Protein AF-X6L735-F1 (afdb_monomer_lite)

Foldseek 3Di:
DQDAEEAEDAAQLCVVVVVVVVLCLQCVCVVVVNPDQNQYEYEYEEFDDAPDDPCRHHPHDHDQPPQEWEFEAAFQQQVQQAVLQSSVVSSVRGYYYYYYYNVRVVLQPDDPDPVQRQCRNVPPRDDPPHHDDLQWKKKQKQDDDPDDDDDDPVVLVVVVPDPDDDRNVVLPPRDIDTDDVVVLCVVVVPVPPPFAEEEEEEEHNVQVVVSVCSVSCSVHVCVVCCVPPRHDIYMYMYNGTQSDHRVSNVSSQVSQQPPDDRDRDPSYHYHYDYRRPDDPRPCVVVD

Sequence (287 aa):
AGLVPIVEIPYAKYLDCGADMFYESVIMNWLSNGNQPNGMLIRLQGFGTGLFGGNFHTHNSLNFPPGLDVVCYSNGSDYVRGWRYNIQQAKGGRVVMSVDCTKLLNQRHVFEDMGSRDSLLLLPHPTPSEYITLEDVILYPSKRSSHTQSVDEHFVEKVICSDVSVDNKTIVENHASYSSNADLRSYFNTSTNSKPYVCIVTYGVGVPLARQVLTLFLFIAQEVLCKKYGYENVLVIDTPCLSKIPNKLKQLFESVKNQKAGKSDPRFQIMFADMCKEMNAPLNNFA

Secondary structure (DSSP, 8-state):
-----EEEESSGGGGGGGHHHHHHHHHHHHHTTTSS---EEEEEEESS--SS-THHHH-------TTEEEE--SSHHHHHHHHHHHHHHHHTT-EEEEEEEHHHHHHTSS--STTTS-TTT-SPPPPTT----TT--EEEE-PPPS--PPPPHHHHHHHHHS-----GGGGTT-PPEE--HHHHHHHHH-TT--S-EEEEEE-TTHHHHHHHHHHHHHHHHHHHIIIII---EEEEEE--B-SS--HHHHHHHHHHHTTSTTSPPTTEEEEE---SSSS--GGGGG-

Radius of gyration: 20.43 Å; chains: 1; bounding box: 56×39×65 Å

pLDDT: mean 77.53, std 17.5, range [40.97, 98.31]

Structure (mmCIF, N/CA/C/O backbone):
data_AF-X6L735-F1
#
_entry.id   AF-X6L735-F1
#
loop_
_atom_site.group_PDB
_atom_site.id
_atom_site.type_symbol
_atom_site.label_atom_id
_atom_site.label_alt_id
_atom_site.label_comp_id
_atom_site.label_asym_id
_atom_site.label_entity_id
_atom_site.label_seq_id
_atom_site.pdbx_PDB_ins_code
_atom_site.Cartn_x
_atom_site.Cartn_y
_atom_site.Cartn_z
_atom_site.occupancy
_atom_site.B_iso_or_equiv
_atom_site.auth_seq_id
_atom_site.auth_comp_id
_atom_site.auth_asym_id
_atom_site.auth_atom_id
_atom_site.pdbx_PDB_model_num
ATOM 1 N N . ALA A 1 1 ? 11.932 -8.077 -24.660 1.00 56.69 1 ALA A N 1
ATOM 2 C CA . ALA A 1 1 ? 13.021 -8.498 -23.751 1.00 56.69 1 ALA A CA 1
ATOM 3 C C . ALA A 1 1 ? 12.399 -9.195 -22.540 1.00 56.69 1 ALA A C 1
ATOM 5 O O . ALA A 1 1 ? 11.355 -8.744 -22.102 1.00 56.69 1 ALA A O 1
ATOM 6 N N . GLY A 1 2 ? 12.975 -10.300 -22.049 1.00 78.25 2 GLY A N 1
ATOM 7 C CA . GLY A 1 2 ? 12.418 -11.127 -20.957 1.00 78.25 2 GLY A CA 1
ATOM 8 C C . GLY A 1 2 ? 12.928 -10.780 -19.550 1.00 78.25 2 GLY A C 1
ATOM 9 O O . GLY A 1 2 ? 12.935 -11.642 -18.675 1.00 78.25 2 GLY A O 1
ATOM 10 N N . LEU A 1 3 ? 13.422 -9.557 -19.349 1.00 92.75 3 LEU A N 1
ATOM 11 C CA . LEU A 1 3 ? 13.889 -9.068 -18.049 1.00 92.75 3 LEU A CA 1
ATOM 12 C C . LEU A 1 3 ? 12.746 -8.360 -17.317 1.00 92.75 3 LEU A C 1
ATOM 14 O O . LEU A 1 3 ? 11.863 -7.801 -17.958 1.00 92.75 3 LEU A O 1
ATOM 18 N N . VAL A 1 4 ? 12.804 -8.339 -15.984 1.00 96.62 4 VAL A N 1
ATOM 19 C CA . VAL A 1 4 ? 11.923 -7.514 -15.147 1.00 96.62 4 VAL A CA 1
ATOM 20 C C . VAL A 1 4 ? 12.788 -6.511 -14.398 1.00 96.62 4 VAL A C 1
ATOM 22 O O . VAL A 1 4 ? 13.394 -6.880 -13.388 1.00 96.62 4 VAL A O 1
ATOM 25 N N . PRO A 1 5 ? 12.930 -5.280 -14.914 1.00 97.38 5 PRO A N 1
ATOM 26 C CA . PRO A 1 5 ? 13.772 -4.285 -14.280 1.00 97.38 5 PRO A CA 1
ATOM 27 C C . PRO A 1 5 ? 13.153 -3.806 -12.963 1.00 97.38 5 PRO A C 1
ATOM 29 O O . PRO A 1 5 ? 11.932 -3.686 -12.829 1.00 97.38 5 PRO A O 1
ATOM 32 N N . ILE A 1 6 ? 14.033 -3.519 -12.004 1.00 98.06 6 ILE A N 1
ATOM 33 C CA . ILE A 1 6 ? 13.712 -2.827 -10.758 1.00 98.06 6 ILE A CA 1
ATOM 34 C C . ILE A 1 6 ? 14.407 -1.469 -10.837 1.00 98.06 6 ILE A C 1
ATOM 36 O O . ILE A 1 6 ? 15.631 -1.391 -10.745 1.00 98.06 6 ILE A O 1
ATOM 40 N N . VAL A 1 7 ? 13.631 -0.418 -11.080 1.00 97.88 7 VAL A N 1
ATOM 41 C CA . VAL A 1 7 ? 14.123 0.950 -11.251 1.00 97.88 7 VAL A CA 1
ATOM 42 C C . VAL A 1 7 ? 14.023 1.662 -9.912 1.00 97.88 7 VAL A C 1
ATOM 44 O O . VAL A 1 7 ? 12.924 1.872 -9.404 1.00 97.88 7 VAL A O 1
ATOM 47 N N . GLU A 1 8 ? 15.159 2.027 -9.329 1.00 97.62 8 GLU A N 1
ATOM 48 C CA . GLU A 1 8 ? 15.196 2.774 -8.073 1.00 97.62 8 GLU A CA 1
ATOM 49 C C . GLU A 1 8 ? 15.340 4.276 -8.326 1.00 97.62 8 GLU A C 1
ATOM 51 O O . GLU A 1 8 ? 16.254 4.718 -9.022 1.00 97.62 8 GLU A O 1
ATOM 56 N N . ILE A 1 9 ? 14.449 5.059 -7.722 1.00 95.50 9 ILE A N 1
ATOM 57 C CA . ILE A 1 9 ? 14.482 6.520 -7.717 1.00 95.50 9 ILE A CA 1
ATOM 58 C C . ILE A 1 9 ? 14.627 6.963 -6.255 1.00 95.50 9 ILE A C 1
ATOM 60 O O . ILE A 1 9 ? 13.751 6.655 -5.448 1.00 95.50 9 ILE A O 1
ATOM 64 N N . PRO A 1 10 ? 15.692 7.693 -5.873 1.00 92.25 10 PRO A N 1
ATOM 65 C CA . PRO A 1 10 ? 15.982 7.956 -4.462 1.00 92.25 10 PRO A CA 1
ATOM 66 C C . PRO A 1 10 ? 14.839 8.626 -3.695 1.00 92.25 10 PRO A C 1
ATOM 68 O O . PRO A 1 10 ? 14.586 8.258 -2.555 1.00 92.25 10 PRO A O 1
ATOM 71 N N . TYR A 1 11 ? 14.133 9.568 -4.326 1.00 91.56 11 TYR A N 1
ATOM 72 C CA . TYR A 1 11 ? 12.989 10.271 -3.747 1.00 91.56 11 TYR A CA 1
ATOM 73 C C . TYR A 1 11 ? 11.919 10.522 -4.805 1.00 91.56 11 TYR A C 1
ATOM 75 O O . TYR A 1 11 ? 12.244 10.761 -5.967 1.00 91.56 11 TYR A O 1
ATOM 83 N N . ALA A 1 12 ? 10.651 10.559 -4.389 1.00 92.12 12 ALA A N 1
ATOM 84 C CA . ALA A 1 12 ? 9.492 10.818 -5.242 1.00 92.12 12 ALA A CA 1
ATOM 85 C C . ALA A 1 12 ? 9.681 12.066 -6.111 1.00 92.12 12 ALA A C 1
ATOM 87 O O . ALA A 1 12 ? 9.347 12.050 -7.289 1.00 92.12 12 ALA A O 1
ATOM 88 N N . LYS A 1 13 ? 10.304 13.118 -5.560 1.00 91.19 13 LYS A N 1
ATOM 89 C CA . LYS A 1 13 ? 10.570 14.362 -6.291 1.00 91.19 13 LYS A CA 1
ATOM 90 C C . LYS A 1 13 ? 11.445 14.168 -7.533 1.00 91.19 13 LYS A C 1
ATOM 92 O O . LYS A 1 13 ? 11.334 14.932 -8.482 1.00 91.19 13 LYS A O 1
ATOM 97 N N . TYR A 1 14 ? 12.329 13.173 -7.534 1.00 93.62 14 TYR A N 1
ATOM 98 C CA . TYR A 1 14 ? 13.233 12.919 -8.657 1.00 93.62 14 TYR A CA 1
ATOM 99 C C . TYR A 1 14 ? 12.569 12.138 -9.792 1.00 93.62 14 TYR A C 1
ATOM 101 O O . TYR A 1 14 ? 13.148 12.052 -10.874 1.00 93.62 14 TYR A O 1
ATOM 109 N N . LEU A 1 15 ? 11.343 11.641 -9.588 1.00 94.19 15 LEU A N 1
ATOM 110 C CA . LEU A 1 15 ? 10.523 11.120 -10.678 1.00 94.19 15 LEU A CA 1
ATOM 111 C C . LEU A 1 15 ? 10.210 12.213 -11.710 1.00 94.19 15 LEU A C 1
ATOM 113 O O . LEU A 1 15 ? 10.108 11.896 -12.889 1.00 94.19 15 LEU A O 1
ATOM 117 N N . ASP A 1 16 ? 10.151 13.486 -11.303 1.00 92.81 16 ASP A N 1
ATOM 118 C CA . ASP A 1 16 ? 9.914 14.626 -12.201 1.00 92.81 16 ASP A CA 1
ATOM 119 C C . ASP A 1 16 ? 10.929 14.682 -13.352 1.00 92.81 16 ASP A C 1
ATOM 121 O O . ASP A 1 16 ? 10.573 14.995 -14.484 1.00 92.81 16 ASP A O 1
ATOM 125 N N . CYS A 1 17 ? 12.189 14.323 -13.087 1.00 94.38 17 CYS A N 1
ATOM 126 C CA . CYS A 1 17 ? 13.244 14.304 -14.101 1.00 94.38 17 CYS A CA 1
ATOM 127 C C . CYS A 1 17 ? 13.068 13.172 -15.127 1.00 94.38 17 CYS A C 1
ATOM 129 O O . CYS A 1 17 ? 13.613 13.250 -16.224 1.00 94.38 17 CYS A O 1
ATOM 131 N N . GLY A 1 18 ? 12.345 12.110 -14.761 1.00 94.69 18 GLY A N 1
ATOM 132 C CA . GLY A 1 18 ? 12.063 10.944 -15.600 1.00 94.69 18 GLY A CA 1
ATOM 133 C C . GLY A 1 18 ? 10.586 10.810 -15.968 1.00 94.69 18 GLY A C 1
ATOM 134 O O . GLY A 1 18 ? 10.167 9.719 -16.353 1.00 94.69 18 GLY A O 1
ATOM 135 N N . ALA A 1 19 ? 9.797 11.880 -15.816 1.00 95.50 19 ALA A N 1
ATOM 136 C CA . ALA A 1 19 ? 8.342 11.825 -15.907 1.00 95.50 19 ALA A CA 1
ATOM 137 C C . ALA A 1 19 ? 7.863 11.307 -17.270 1.00 95.50 19 ALA A C 1
ATOM 139 O O . ALA A 1 19 ? 7.022 10.412 -17.307 1.00 95.50 19 ALA A O 1
ATOM 140 N N . ASP A 1 20 ? 8.438 11.790 -18.373 1.00 97.06 20 ASP A N 1
ATOM 141 C CA . ASP A 1 20 ? 8.063 11.355 -19.726 1.00 97.06 20 ASP A CA 1
ATOM 142 C C . ASP A 1 20 ? 8.247 9.843 -19.908 1.00 97.06 20 ASP A C 1
ATOM 144 O O . ASP A 1 20 ? 7.312 9.140 -20.291 1.00 97.06 20 ASP A O 1
ATOM 148 N N . MET A 1 21 ? 9.419 9.318 -19.535 1.00 97.31 21 MET A N 1
ATOM 149 C CA . MET A 1 21 ? 9.714 7.881 -19.617 1.00 97.31 21 MET A CA 1
ATOM 150 C C . MET A 1 21 ? 8.840 7.055 -18.676 1.00 97.31 21 MET A C 1
ATOM 152 O O . MET A 1 21 ? 8.455 5.933 -19.009 1.00 97.31 21 MET A O 1
ATOM 156 N N . PHE A 1 22 ? 8.507 7.596 -17.505 1.00 97.06 22 PHE A N 1
ATOM 157 C CA . PHE A 1 22 ? 7.579 6.969 -16.574 1.00 97.06 22 PHE A CA 1
ATOM 158 C C . PHE A 1 22 ? 6.171 6.855 -17.167 1.00 97.06 22 PHE A C 1
ATOM 160 O O . PHE A 1 22 ? 5.604 5.761 -17.173 1.00 97.06 22 PHE A O 1
ATOM 167 N N . TYR A 1 23 ? 5.617 7.946 -17.702 1.00 97.00 23 TYR A N 1
ATOM 168 C CA . TYR A 1 23 ? 4.278 7.943 -18.290 1.00 97.00 23 TYR A CA 1
ATOM 169 C C . TYR A 1 23 ? 4.196 7.047 -19.519 1.00 97.00 23 TYR A C 1
ATOM 171 O O . TYR A 1 23 ? 3.256 6.257 -19.619 1.00 97.00 23 TYR A O 1
ATOM 179 N N . GLU A 1 24 ? 5.192 7.115 -20.405 1.00 96.12 24 GLU A N 1
ATOM 180 C CA . GLU A 1 24 ? 5.309 6.200 -21.538 1.00 96.12 24 GLU A CA 1
ATOM 181 C C . GLU A 1 24 ? 5.317 4.753 -21.033 1.00 96.12 24 GLU A C 1
ATOM 183 O O . GLU A 1 24 ? 4.472 3.948 -21.423 1.00 96.12 24 GLU A O 1
ATOM 188 N N . SER A 1 25 ? 6.173 4.436 -20.059 1.00 95.56 25 SER A N 1
ATOM 189 C CA . SER A 1 25 ? 6.276 3.071 -19.542 1.00 95.56 25 SER A CA 1
ATOM 190 C C . SER A 1 25 ? 4.951 2.520 -19.015 1.00 95.56 25 SER A C 1
ATOM 192 O O . SER A 1 25 ? 4.643 1.354 -19.257 1.00 95.56 25 SER A O 1
ATOM 194 N N . VAL A 1 26 ? 4.154 3.355 -18.343 1.00 96.81 26 VAL A N 1
ATOM 195 C CA . VAL A 1 26 ? 2.841 2.971 -17.812 1.00 96.81 26 VAL A CA 1
ATOM 196 C C . VAL A 1 26 ? 1.797 2.792 -18.918 1.00 96.81 26 VAL A C 1
ATOM 198 O O . VAL A 1 26 ? 1.065 1.799 -18.918 1.00 96.81 26 VAL A O 1
ATOM 201 N N . ILE A 1 27 ? 1.694 3.741 -19.852 1.00 95.69 27 ILE A N 1
ATOM 202 C CA . ILE A 1 27 ? 0.573 3.792 -20.803 1.00 95.69 27 ILE A CA 1
ATOM 203 C C . ILE A 1 27 ? 0.789 2.911 -22.042 1.00 95.69 27 ILE A C 1
ATOM 205 O O . ILE A 1 27 ? -0.180 2.527 -22.702 1.00 95.69 27 ILE A O 1
ATOM 209 N N . MET A 1 28 ? 2.036 2.542 -22.356 1.00 93.44 28 MET A N 1
ATOM 210 C CA . MET A 1 28 ? 2.378 1.823 -23.590 1.00 93.44 28 MET A CA 1
ATOM 211 C C . MET A 1 28 ? 1.651 0.488 -23.753 1.00 93.44 28 MET A C 1
ATOM 213 O O . MET A 1 28 ? 1.227 0.148 -24.860 1.00 93.44 28 MET A O 1
ATOM 217 N N . ASN A 1 29 ? 1.420 -0.251 -22.664 1.00 92.50 29 ASN A N 1
ATOM 218 C CA . ASN A 1 29 ? 0.654 -1.495 -22.737 1.00 92.50 29 ASN A CA 1
ATOM 219 C C . ASN A 1 29 ? -0.792 -1.251 -23.211 1.00 92.50 29 ASN A C 1
ATOM 221 O O . ASN A 1 29 ? -1.343 -2.039 -23.974 1.00 92.50 29 ASN A O 1
ATOM 225 N N . TRP A 1 30 ? -1.399 -0.136 -22.797 1.00 93.38 30 TRP A N 1
ATOM 226 C CA . TRP A 1 30 ? -2.740 0.246 -23.232 1.00 93.38 30 TRP A CA 1
ATOM 227 C C . TRP A 1 30 ? -2.745 0.759 -24.678 1.00 93.38 30 TRP A C 1
ATOM 229 O O . TRP A 1 30 ? -3.526 0.264 -25.489 1.00 93.38 30 TRP A O 1
ATOM 239 N N . LEU A 1 31 ? -1.831 1.673 -25.033 1.00 94.62 31 LEU A N 1
ATOM 240 C CA . LEU A 1 31 ? -1.727 2.226 -26.396 1.00 94.62 31 LEU A CA 1
ATOM 241 C C . LEU A 1 31 ? -1.431 1.157 -27.453 1.00 94.62 31 LEU A C 1
ATOM 243 O O . LEU A 1 31 ? -1.891 1.256 -28.588 1.00 94.62 31 LEU A O 1
ATOM 247 N N . SER A 1 32 ? -0.687 0.118 -27.078 1.00 94.56 32 SER A N 1
ATOM 248 C CA . SER A 1 32 ? -0.369 -1.008 -27.956 1.00 94.56 32 SER A CA 1
ATOM 249 C C . SER A 1 32 ? -1.444 -2.099 -27.982 1.00 94.56 32 SER A C 1
ATOM 251 O O . SER A 1 32 ? -1.229 -3.131 -28.619 1.00 94.56 32 SER A O 1
ATOM 253 N N . ASN A 1 33 ? -2.585 -1.913 -27.302 1.00 94.38 33 ASN A N 1
ATOM 254 C CA . ASN A 1 33 ? -3.626 -2.932 -27.133 1.00 94.38 33 ASN A CA 1
ATOM 255 C C . ASN A 1 33 ? -3.059 -4.273 -26.614 1.00 94.38 33 ASN A C 1
ATOM 257 O O . ASN A 1 33 ? -3.362 -5.344 -27.136 1.00 94.38 33 ASN A O 1
ATOM 261 N N . GLY A 1 34 ? -2.164 -4.205 -25.626 1.00 92.50 34 GLY A N 1
ATOM 262 C CA . GLY A 1 34 ? -1.523 -5.368 -25.010 1.00 92.50 34 GLY A CA 1
ATOM 263 C C . GLY A 1 34 ? -0.354 -5.973 -25.792 1.00 92.50 34 GLY A C 1
ATOM 264 O O . GLY A 1 34 ? 0.255 -6.927 -25.314 1.00 92.50 34 GLY A O 1
ATOM 265 N N . ASN A 1 35 ? -0.011 -5.447 -26.973 1.00 94.00 35 ASN A N 1
ATOM 266 C CA . ASN A 1 35 ? 1.063 -6.011 -27.800 1.00 94.00 35 ASN A CA 1
ATOM 267 C C . ASN A 1 35 ? 2.471 -5.644 -27.309 1.00 94.00 35 ASN A C 1
ATOM 269 O O . ASN A 1 35 ? 3.439 -6.313 -27.666 1.00 94.00 35 ASN A O 1
ATOM 273 N N . GLN A 1 36 ? 2.602 -4.583 -26.510 1.00 93.00 36 GLN A N 1
ATOM 274 C CA . GLN A 1 36 ? 3.873 -4.130 -25.942 1.00 93.00 36 GLN A CA 1
ATOM 275 C C . GLN A 1 36 ? 3.748 -3.952 -24.422 1.00 93.00 36 GLN A C 1
ATOM 277 O O . GLN A 1 36 ? 3.707 -2.822 -23.927 1.00 93.00 36 GLN A O 1
ATOM 282 N N . PRO A 1 37 ? 3.672 -5.059 -23.656 1.00 93.25 37 PRO A N 1
ATOM 283 C CA . PRO A 1 37 ? 3.727 -4.982 -22.206 1.00 93.25 37 PRO A CA 1
ATOM 284 C C . PRO A 1 37 ? 5.106 -4.483 -21.767 1.00 93.25 37 PRO A C 1
ATOM 286 O O . PRO A 1 37 ? 6.133 -4.945 -22.268 1.00 93.25 37 PRO A O 1
ATOM 289 N N . ASN A 1 38 ? 5.131 -3.576 -20.794 1.00 94.62 38 ASN A N 1
ATOM 290 C CA . ASN A 1 38 ? 6.363 -2.979 -20.283 1.00 94.62 38 ASN A CA 1
ATOM 291 C C . ASN A 1 38 ? 6.515 -3.243 -18.783 1.00 94.62 38 ASN A C 1
ATOM 293 O O . ASN A 1 38 ? 6.603 -2.336 -17.961 1.00 94.62 38 ASN A O 1
ATOM 297 N N . GLY A 1 39 ? 6.457 -4.523 -18.425 1.00 96.31 39 GLY A N 1
ATOM 298 C CA . GLY A 1 39 ? 6.433 -4.962 -17.039 1.00 96.31 39 GLY A CA 1
ATOM 299 C C . GLY A 1 39 ? 7.686 -4.565 -16.262 1.00 96.31 39 GLY A C 1
ATOM 300 O O . GLY A 1 39 ? 8.786 -5.003 -16.596 1.00 96.31 39 GLY A O 1
ATOM 301 N N . MET A 1 40 ? 7.521 -3.769 -15.206 1.00 97.69 40 MET A N 1
ATOM 302 C CA . MET A 1 40 ? 8.627 -3.300 -14.367 1.00 97.69 40 MET A CA 1
ATOM 303 C C . MET A 1 40 ? 8.174 -2.941 -12.956 1.00 97.69 40 MET A C 1
ATOM 305 O O . MET A 1 40 ? 6.996 -2.668 -12.711 1.00 97.69 40 MET A O 1
ATOM 309 N N . LEU A 1 41 ? 9.137 -2.909 -12.037 1.00 98.25 41 LEU A N 1
ATOM 310 C CA . LEU A 1 41 ? 8.944 -2.412 -10.684 1.00 98.25 41 LEU A CA 1
ATOM 311 C C . LEU A 1 41 ? 9.727 -1.113 -10.504 1.00 98.25 41 LEU A C 1
ATOM 313 O O . LEU A 1 41 ? 10.944 -1.094 -10.650 1.00 98.25 41 LEU A O 1
ATOM 317 N N . ILE A 1 42 ? 9.037 -0.037 -10.159 1.00 98.12 42 ILE A N 1
ATOM 318 C CA . ILE A 1 42 ? 9.634 1.249 -9.813 1.00 98.12 42 ILE A CA 1
ATOM 319 C C . ILE A 1 42 ? 9.598 1.364 -8.294 1.00 98.12 42 ILE A C 1
ATOM 321 O O . ILE A 1 42 ? 8.540 1.255 -7.683 1.00 98.12 42 ILE A O 1
ATOM 325 N N . ARG A 1 43 ? 10.748 1.555 -7.663 1.00 96.94 43 ARG A N 1
ATOM 326 C CA . ARG A 1 43 ? 10.863 1.776 -6.222 1.00 96.94 43 ARG A CA 1
ATOM 327 C C . ARG A 1 43 ? 11.270 3.217 -5.990 1.00 96.94 43 ARG A C 1
ATOM 329 O O . ARG A 1 43 ? 12.262 3.663 -6.560 1.00 96.94 43 ARG A O 1
ATOM 336 N N . LEU A 1 44 ? 10.550 3.924 -5.127 1.00 95.12 44 LEU A N 1
ATOM 337 C CA . LEU A 1 44 ? 10.943 5.267 -4.720 1.00 95.12 44 LEU A CA 1
ATOM 338 C C . LEU A 1 44 ? 10.626 5.549 -3.258 1.00 95.12 44 LEU A C 1
ATOM 340 O O . LEU A 1 44 ? 9.722 4.940 -2.691 1.00 95.12 44 LEU A O 1
ATOM 344 N N . GLN A 1 45 ? 11.363 6.475 -2.646 1.00 91.75 45 GLN A N 1
ATOM 345 C CA . GLN A 1 45 ? 11.047 6.944 -1.296 1.00 91.75 45 GLN A CA 1
ATOM 346 C C . GLN A 1 45 ? 10.094 8.134 -1.366 1.00 91.75 45 GLN A C 1
ATOM 348 O O . GLN A 1 45 ? 10.342 9.105 -2.079 1.00 91.75 45 GLN A O 1
ATOM 353 N N . GLY A 1 46 ? 9.007 8.080 -0.613 1.00 85.62 46 GLY A N 1
ATOM 354 C CA . GLY A 1 46 ? 8.023 9.154 -0.519 1.00 85.62 46 GLY A CA 1
ATOM 355 C C . GLY A 1 46 ? 7.277 9.060 0.801 1.00 85.62 46 GLY A C 1
ATOM 356 O O . GLY A 1 46 ? 7.477 8.117 1.552 1.00 85.62 46 GLY A O 1
ATOM 357 N N . PHE A 1 47 ? 6.397 10.010 1.098 1.00 75.81 47 PHE A N 1
ATOM 358 C CA . PHE A 1 47 ? 5.579 10.016 2.316 1.00 75.81 47 PHE A CA 1
ATOM 359 C C . PHE A 1 47 ? 6.332 10.182 3.646 1.00 75.81 47 PHE A C 1
ATOM 361 O O . PHE A 1 47 ? 7.363 9.576 3.941 1.00 75.81 47 PHE A O 1
ATOM 368 N N . GLY A 1 48 ? 5.712 10.959 4.534 1.00 72.31 48 GLY A N 1
ATOM 369 C CA . GLY A 1 48 ? 6.198 11.208 5.887 1.00 72.31 48 GLY A CA 1
ATOM 370 C C . GLY A 1 48 ? 7.102 12.434 6.005 1.00 72.31 48 GLY A C 1
ATOM 371 O O . GLY A 1 48 ? 7.433 13.120 5.039 1.00 72.31 48 GLY A O 1
ATOM 372 N N . THR A 1 49 ? 7.460 12.755 7.244 1.00 70.50 49 THR A N 1
ATOM 373 C CA . THR A 1 49 ? 8.401 13.832 7.548 1.00 70.50 49 THR A CA 1
ATOM 374 C C . THR A 1 49 ? 9.815 13.332 7.270 1.00 70.50 49 THR A C 1
ATOM 376 O O . THR A 1 49 ? 10.322 12.474 7.994 1.00 70.50 49 THR A O 1
ATOM 379 N N . GLY A 1 50 ? 10.441 13.836 6.210 1.00 63.41 50 GLY A N 1
ATOM 380 C CA . GLY A 1 50 ? 11.878 13.670 5.999 1.00 63.41 50 GLY A CA 1
ATOM 381 C C . GLY A 1 50 ? 12.667 14.311 7.144 1.00 63.41 50 GLY A C 1
ATOM 382 O O . GLY A 1 50 ? 12.218 15.293 7.734 1.00 63.41 50 GLY A O 1
ATOM 383 N N . LEU A 1 51 ? 13.830 13.743 7.469 1.00 65.94 51 LEU A N 1
ATOM 384 C CA . LEU A 1 51 ? 14.731 14.289 8.494 1.00 65.94 51 LEU A CA 1
ATOM 385 C C . LEU A 1 51 ? 15.465 15.548 8.001 1.00 65.94 51 LEU A C 1
ATOM 387 O O . LEU A 1 51 ? 15.799 16.422 8.793 1.00 65.94 51 LEU A O 1
ATOM 391 N N . PHE A 1 52 ? 15.707 15.644 6.692 1.00 66.62 52 PHE A N 1
ATOM 392 C CA . PHE A 1 52 ? 16.448 16.728 6.049 1.00 66.62 52 PHE A CA 1
ATOM 393 C C . PHE A 1 52 ? 15.918 16.977 4.630 1.00 66.62 52 PHE A C 1
ATOM 395 O O . PHE A 1 52 ? 15.199 16.146 4.086 1.00 66.62 52 PHE A O 1
ATOM 402 N N . GLY A 1 53 ? 16.288 18.110 4.019 1.00 66.44 53 GLY A N 1
ATOM 403 C CA . GLY A 1 53 ? 16.235 18.271 2.559 1.00 66.44 53 GLY A CA 1
ATOM 404 C C . GLY A 1 53 ? 14.974 18.898 1.942 1.00 66.44 53 GLY A C 1
ATOM 405 O O . GLY A 1 53 ? 14.818 18.858 0.718 1.00 66.44 53 GLY A O 1
ATOM 406 N N . GLY A 1 54 ? 14.098 19.510 2.750 1.00 80.06 54 GLY A N 1
ATOM 407 C CA . GLY A 1 54 ? 12.992 20.355 2.271 1.00 80.06 54 GLY A CA 1
ATOM 408 C C . GLY A 1 54 ? 12.073 19.655 1.260 1.00 80.06 54 GLY A C 1
ATOM 409 O O . GLY A 1 54 ? 11.801 18.459 1.381 1.00 80.06 54 GLY A O 1
ATOM 410 N N . ASN A 1 55 ? 11.601 20.382 0.240 1.00 80.81 55 ASN A N 1
ATOM 411 C CA . ASN A 1 55 ? 10.696 19.838 -0.784 1.00 80.81 55 ASN A CA 1
ATOM 412 C C . ASN A 1 55 ? 11.269 18.605 -1.513 1.00 80.81 55 ASN A C 1
ATOM 414 O O . ASN A 1 55 ? 10.507 17.740 -1.915 1.00 80.81 55 ASN A O 1
ATOM 418 N N . PHE A 1 56 ? 12.592 18.468 -1.646 1.00 84.94 56 PHE A N 1
ATOM 419 C CA . PHE A 1 56 ? 13.208 17.350 -2.378 1.00 84.94 56 PHE A CA 1
ATOM 420 C C . PHE A 1 56 ? 13.131 15.999 -1.653 1.00 84.94 56 PHE A C 1
ATOM 422 O O . PHE A 1 56 ? 13.229 14.960 -2.293 1.00 84.94 56 PHE A O 1
ATOM 429 N N . HIS A 1 57 ? 12.914 16.018 -0.338 1.00 82.75 57 HIS A N 1
ATOM 430 C CA . HIS A 1 57 ? 12.941 14.829 0.525 1.00 82.75 57 HIS A CA 1
ATOM 431 C C . HIS A 1 57 ? 11.636 14.641 1.315 1.00 82.75 57 HIS A C 1
ATOM 433 O O . HIS A 1 57 ? 11.473 13.675 2.058 1.00 82.75 57 HIS A O 1
ATOM 439 N N . THR A 1 58 ? 10.702 15.585 1.168 1.00 75.56 58 THR A N 1
ATOM 440 C CA . THR A 1 58 ? 9.378 15.573 1.811 1.00 75.56 58 THR A CA 1
ATOM 441 C C . THR A 1 58 ? 8.236 15.661 0.797 1.00 75.56 58 THR A C 1
ATOM 443 O O . THR A 1 58 ? 7.087 15.892 1.178 1.00 75.56 58 THR A O 1
ATOM 446 N N . HIS A 1 59 ? 8.549 15.492 -0.494 1.00 80.12 59 HIS A N 1
ATOM 447 C CA . HIS A 1 59 ? 7.563 15.498 -1.564 1.00 80.12 59 HIS A CA 1
ATOM 448 C C . HIS A 1 59 ? 6.613 14.309 -1.414 1.00 80.12 59 HIS A C 1
ATOM 450 O O . HIS A 1 59 ? 7.036 13.155 -1.469 1.00 80.12 59 HIS A O 1
ATOM 456 N N . ASN A 1 60 ? 5.330 14.613 -1.231 1.00 75.25 60 ASN A N 1
ATOM 457 C CA . ASN A 1 60 ? 4.277 13.620 -1.011 1.00 75.25 60 ASN A CA 1
ATOM 458 C C . ASN A 1 60 ? 3.237 13.610 -2.135 1.00 75.25 60 ASN A C 1
ATOM 460 O O . ASN A 1 60 ? 2.227 12.927 -2.006 1.00 75.25 60 ASN A O 1
ATOM 464 N N . SER A 1 61 ? 3.463 14.368 -3.212 1.00 81.56 61 SER A N 1
ATOM 465 C CA . SER A 1 61 ? 2.636 14.253 -4.409 1.00 81.56 61 SER A CA 1
ATOM 466 C C . SER A 1 61 ? 3.149 13.087 -5.242 1.00 81.56 61 SER A C 1
ATOM 468 O O . SER A 1 61 ? 4.343 13.006 -5.535 1.00 81.56 61 SER A O 1
ATOM 470 N N . LEU A 1 62 ? 2.251 12.171 -5.589 1.00 86.62 62 LEU A N 1
ATOM 471 C CA . LEU A 1 62 ? 2.531 11.054 -6.479 1.00 86.62 62 LEU A CA 1
ATOM 472 C C . LEU A 1 62 ? 1.590 11.109 -7.670 1.00 86.62 62 LEU A C 1
ATOM 474 O O . LEU A 1 62 ? 0.416 11.446 -7.539 1.00 86.62 62 LEU A O 1
ATOM 478 N N . ASN A 1 63 ? 2.105 10.705 -8.824 1.00 88.62 63 ASN A N 1
ATOM 479 C CA . ASN A 1 63 ? 1.310 10.582 -10.032 1.00 88.62 63 ASN A CA 1
ATOM 480 C C . ASN A 1 63 ? 0.693 9.178 -10.110 1.00 88.62 63 ASN A C 1
ATOM 482 O O . ASN A 1 63 ? 1.397 8.177 -9.963 1.00 88.62 63 ASN A O 1
ATOM 486 N N . PHE A 1 64 ? -0.614 9.110 -10.384 1.00 92.19 64 PHE A N 1
ATOM 487 C CA . PHE A 1 64 ? -1.379 7.865 -10.534 1.00 92.19 64 PHE A CA 1
ATOM 488 C C . PHE A 1 64 ? -1.967 7.714 -11.951 1.00 92.19 64 PHE A C 1
ATOM 490 O O . PHE A 1 64 ? -3.190 7.678 -12.104 1.00 92.19 64 PHE A O 1
ATOM 497 N N . PRO A 1 65 ? -1.139 7.662 -13.014 1.00 93.75 65 PRO A N 1
ATOM 498 C CA . PRO A 1 65 ? -1.655 7.427 -14.358 1.00 93.75 65 PRO A CA 1
ATOM 499 C C . PRO A 1 65 ? -2.397 6.078 -14.447 1.00 93.75 65 PRO A C 1
ATOM 501 O O . PRO A 1 65 ? -1.982 5.101 -13.813 1.00 93.75 65 PRO A O 1
ATOM 504 N N . PRO A 1 66 ? -3.473 5.980 -15.252 1.00 92.06 66 PRO A N 1
ATOM 505 C CA . PRO A 1 66 ? -4.146 4.711 -15.504 1.00 92.06 66 PRO A CA 1
ATOM 506 C C . PRO A 1 66 ? -3.172 3.646 -16.018 1.00 92.06 66 PRO A C 1
ATOM 508 O O . PRO A 1 66 ? -2.371 3.909 -16.909 1.00 92.06 66 PRO A O 1
ATOM 511 N N . GLY A 1 67 ? -3.266 2.433 -15.471 1.00 91.75 67 GLY A N 1
ATOM 512 C CA . GLY A 1 67 ? -2.368 1.322 -15.807 1.00 91.75 67 GLY A CA 1
ATOM 513 C C . GLY A 1 67 ? -1.215 1.116 -14.820 1.00 91.75 67 GLY A C 1
ATOM 514 O O . GLY A 1 67 ? -0.567 0.073 -14.880 1.00 91.75 67 GLY A O 1
ATOM 515 N N . LEU A 1 68 ? -1.003 2.048 -13.884 1.00 97.06 68 LEU A N 1
ATOM 516 C CA . LEU A 1 68 ? -0.022 1.913 -12.811 1.00 97.06 68 LEU A CA 1
ATOM 517 C C . LEU A 1 68 ? -0.644 1.313 -11.545 1.00 97.06 68 LEU A C 1
ATOM 519 O O . LEU A 1 68 ? -1.631 1.828 -11.013 1.00 97.06 68 LEU A O 1
ATOM 523 N N . ASP A 1 69 ? -0.020 0.269 -11.003 1.00 97.56 69 ASP A N 1
ATOM 524 C CA . ASP A 1 69 ? -0.284 -0.143 -9.625 1.00 97.56 69 ASP A CA 1
ATOM 525 C C . ASP A 1 69 ? 0.622 0.631 -8.675 1.00 97.56 69 ASP A C 1
ATOM 527 O O . ASP A 1 69 ? 1.837 0.608 -8.846 1.00 97.56 69 ASP A O 1
ATOM 531 N N . VAL A 1 70 ? 0.062 1.281 -7.656 1.00 96.94 70 VAL A N 1
ATOM 532 C CA . VAL A 1 70 ? 0.865 1.930 -6.612 1.00 96.94 70 VAL A CA 1
ATOM 533 C C . VAL A 1 70 ? 0.611 1.271 -5.278 1.00 96.94 70 VAL A C 1
ATOM 535 O O . VAL A 1 70 ? -0.544 1.060 -4.903 1.00 96.94 70 VAL A O 1
ATOM 538 N N . VAL A 1 71 ? 1.691 0.963 -4.563 1.00 96.81 71 VAL A N 1
ATOM 539 C CA . VAL A 1 71 ? 1.633 0.383 -3.225 1.00 96.81 71 VAL A CA 1
ATOM 540 C C . VAL A 1 71 ? 2.504 1.140 -2.228 1.00 96.81 71 VAL A C 1
ATOM 542 O O . VAL A 1 71 ? 3.553 1.668 -2.591 1.00 96.81 71 VAL A O 1
ATOM 545 N N . CYS A 1 72 ? 2.099 1.153 -0.962 1.00 95.12 72 CYS A N 1
ATOM 546 C CA . CYS A 1 72 ? 2.875 1.666 0.159 1.00 95.12 72 CYS A CA 1
ATOM 547 C C . CYS A 1 72 ? 2.686 0.752 1.375 1.00 95.12 72 CYS A C 1
ATOM 549 O O . CYS A 1 72 ? 1.597 0.672 1.938 1.00 95.12 72 CYS A O 1
ATOM 551 N N . TYR A 1 73 ? 3.746 0.051 1.778 1.00 93.69 73 TYR A N 1
ATOM 552 C CA . TYR A 1 73 ? 3.693 -0.905 2.886 1.00 93.69 73 TYR A CA 1
ATOM 553 C C . TYR A 1 73 ? 4.043 -0.245 4.222 1.00 93.69 73 TYR A C 1
ATOM 555 O O . TYR A 1 73 ? 4.936 0.600 4.306 1.00 93.69 73 TYR A O 1
ATOM 563 N N . SER A 1 74 ? 3.360 -0.669 5.282 1.00 90.88 74 SER A N 1
ATOM 564 C CA . SER A 1 74 ? 3.463 -0.065 6.616 1.00 90.88 74 SER A CA 1
ATOM 565 C C . SER A 1 74 ? 4.451 -0.735 7.568 1.00 90.88 74 SER A C 1
ATOM 567 O O . SER A 1 74 ? 4.666 -0.236 8.672 1.00 90.88 74 SER A O 1
ATOM 569 N N . ASN A 1 75 ? 5.033 -1.871 7.184 1.00 87.38 75 ASN A N 1
ATOM 570 C CA . ASN A 1 75 ? 6.052 -2.584 7.954 1.00 87.38 75 ASN A CA 1
ATOM 571 C C . ASN A 1 75 ? 6.892 -3.499 7.044 1.00 87.38 75 ASN A C 1
ATOM 573 O O . ASN A 1 75 ? 6.538 -3.746 5.890 1.00 87.38 75 ASN A O 1
ATOM 577 N N . GLY A 1 76 ? 8.006 -4.015 7.571 1.00 86.00 76 GLY A N 1
ATOM 578 C CA . GLY A 1 76 ? 8.962 -4.821 6.803 1.00 86.00 76 GLY A CA 1
ATOM 579 C C . GLY A 1 76 ? 8.436 -6.194 6.368 1.00 86.00 76 GLY A C 1
ATOM 580 O O . GLY A 1 76 ? 8.756 -6.651 5.273 1.00 86.00 76 GLY A O 1
ATOM 581 N N . SER A 1 77 ? 7.601 -6.842 7.185 1.00 87.44 77 SER A N 1
ATOM 582 C CA . SER A 1 77 ? 7.017 -8.150 6.851 1.00 87.44 77 SER A CA 1
ATOM 583 C C . SER A 1 77 ? 6.077 -8.044 5.645 1.00 87.44 77 SER A C 1
ATOM 585 O O . SER A 1 77 ? 6.188 -8.793 4.671 1.00 87.44 77 SER A O 1
ATOM 587 N N . ASP A 1 78 ? 5.194 -7.049 5.662 1.00 91.12 78 ASP A N 1
ATOM 588 C CA . ASP A 1 78 ? 4.226 -6.798 4.593 1.00 91.12 78 ASP A CA 1
ATOM 589 C C . ASP A 1 78 ? 4.925 -6.312 3.326 1.00 91.12 78 ASP A C 1
ATOM 591 O O . ASP A 1 78 ? 4.575 -6.749 2.230 1.00 91.12 78 ASP A O 1
ATOM 595 N N . TYR A 1 79 ? 5.979 -5.506 3.484 1.00 92.56 79 TYR A N 1
ATOM 596 C CA . TYR A 1 79 ? 6.850 -5.092 2.391 1.00 92.56 79 TYR A CA 1
ATOM 597 C C . TYR A 1 79 ? 7.408 -6.292 1.621 1.00 92.56 79 TYR A C 1
ATOM 599 O O . TYR A 1 79 ? 7.254 -6.364 0.404 1.00 92.56 79 TYR A O 1
ATOM 607 N N . VAL A 1 80 ? 7.997 -7.275 2.314 1.00 92.25 80 VAL A N 1
ATOM 608 C CA . VAL A 1 80 ? 8.560 -8.478 1.678 1.00 92.25 80 VAL A CA 1
ATOM 609 C C . VAL A 1 80 ? 7.480 -9.293 0.963 1.00 92.25 80 VAL A C 1
ATOM 611 O O . VAL A 1 80 ? 7.668 -9.699 -0.187 1.00 92.25 80 VAL A O 1
ATOM 614 N N . ARG A 1 81 ? 6.339 -9.530 1.622 1.00 94.38 81 ARG A N 1
ATOM 615 C CA . ARG A 1 81 ? 5.229 -10.314 1.051 1.00 94.38 81 ARG A CA 1
ATOM 616 C C . ARG A 1 81 ? 4.633 -9.635 -0.175 1.00 94.38 81 ARG A C 1
ATOM 618 O O . ARG A 1 81 ? 4.379 -10.296 -1.179 1.00 94.38 81 ARG A O 1
ATOM 625 N N . GLY A 1 82 ? 4.446 -8.325 -0.116 1.00 96.25 82 GLY A N 1
ATOM 626 C CA . GLY A 1 82 ? 3.897 -7.554 -1.217 1.00 96.25 82 GLY A CA 1
ATOM 627 C C . GLY A 1 82 ? 4.876 -7.397 -2.380 1.00 96.25 82 GLY A C 1
ATOM 628 O O . GLY A 1 82 ? 4.482 -7.520 -3.536 1.00 96.25 82 GLY A O 1
ATOM 629 N N . TRP A 1 83 ? 6.176 -7.242 -2.109 1.00 96.94 83 TRP A N 1
ATOM 630 C CA . TRP A 1 83 ? 7.207 -7.201 -3.154 1.00 96.94 83 TRP A CA 1
ATOM 631 C C . TRP A 1 83 ? 7.255 -8.469 -4.005 1.00 96.94 83 TRP A C 1
ATOM 633 O O . TRP A 1 83 ? 7.419 -8.385 -5.223 1.00 96.94 83 TRP A O 1
ATOM 643 N N . ARG A 1 84 ? 7.060 -9.644 -3.398 1.00 96.62 84 ARG A N 1
ATOM 644 C CA . ARG A 1 84 ? 6.975 -10.913 -4.141 1.00 96.62 84 ARG A CA 1
ATOM 645 C C . ARG A 1 84 ? 5.833 -10.894 -5.153 1.00 96.62 84 ARG A C 1
ATOM 647 O O . ARG A 1 84 ? 6.045 -11.243 -6.314 1.00 96.62 84 ARG A O 1
ATOM 654 N N . TYR A 1 85 ? 4.656 -10.432 -4.730 1.00 97.88 85 TYR A N 1
ATOM 655 C CA . TYR A 1 85 ? 3.512 -10.280 -5.623 1.00 97.88 85 TYR A CA 1
ATOM 656 C C . TYR A 1 85 ? 3.773 -9.217 -6.695 1.00 97.88 85 TYR A C 1
ATOM 658 O O . TYR A 1 85 ? 3.554 -9.469 -7.874 1.00 97.88 85 TYR A O 1
ATOM 666 N N . ASN A 1 86 ? 4.334 -8.065 -6.329 1.00 98.06 86 ASN A N 1
ATOM 667 C CA . ASN A 1 86 ? 4.659 -6.993 -7.271 1.00 98.06 86 ASN A CA 1
ATOM 668 C C . ASN A 1 86 ? 5.603 -7.453 -8.388 1.00 98.06 86 ASN A C 1
ATOM 670 O O . ASN A 1 86 ? 5.375 -7.143 -9.554 1.00 98.06 86 ASN A O 1
ATOM 674 N N . ILE A 1 87 ? 6.632 -8.239 -8.056 1.00 97.50 87 ILE A N 1
ATOM 675 C CA . ILE A 1 87 ? 7.537 -8.827 -9.052 1.00 97.50 87 ILE A CA 1
ATOM 676 C C . ILE A 1 87 ? 6.776 -9.786 -9.975 1.00 97.50 87 ILE A C 1
ATOM 678 O O . ILE A 1 87 ? 7.027 -9.803 -11.179 1.00 97.50 87 ILE A O 1
ATOM 682 N N . GLN A 1 88 ? 5.841 -10.580 -9.445 1.00 96.81 88 GLN A N 1
ATOM 683 C CA . GLN A 1 88 ? 4.993 -11.450 -10.262 1.00 96.81 88 GLN A CA 1
ATOM 684 C C . GLN A 1 88 ? 4.098 -10.641 -11.213 1.00 96.81 88 GLN A C 1
ATOM 686 O O . GLN A 1 88 ? 4.003 -10.979 -12.393 1.00 96.81 88 GLN A O 1
ATOM 691 N N . GLN A 1 89 ? 3.505 -9.545 -10.737 1.00 97.25 89 GLN A N 1
ATOM 692 C CA . GLN A 1 89 ? 2.706 -8.636 -11.560 1.00 97.25 89 GLN A CA 1
ATOM 693 C C . GLN A 1 89 ? 3.549 -7.975 -12.658 1.00 97.25 89 GLN A C 1
ATOM 695 O O . GLN A 1 89 ? 3.118 -7.914 -13.811 1.00 97.25 89 GLN A O 1
ATOM 700 N N . ALA A 1 90 ? 4.775 -7.560 -12.329 1.00 97.12 90 ALA A N 1
ATOM 701 C CA . ALA A 1 90 ? 5.720 -7.011 -13.292 1.00 97.12 90 ALA A CA 1
ATOM 702 C C . ALA A 1 90 ? 6.153 -8.049 -14.338 1.00 97.12 90 ALA A C 1
ATOM 704 O O . ALA A 1 90 ? 6.149 -7.754 -15.528 1.00 97.12 90 ALA A O 1
ATOM 705 N N . LYS A 1 91 ? 6.400 -9.308 -13.947 1.00 96.12 91 LYS A N 1
ATOM 706 C CA . LYS A 1 91 ? 6.599 -10.422 -14.901 1.00 96.12 91 LYS A CA 1
ATOM 707 C C . LYS A 1 91 ? 5.400 -10.623 -15.830 1.00 96.12 91 LYS A C 1
ATOM 709 O O . LYS A 1 91 ? 5.584 -11.017 -16.976 1.00 96.12 91 LYS A O 1
ATOM 714 N N . GLY A 1 92 ? 4.191 -10.340 -15.345 1.00 94.44 92 GLY A N 1
ATOM 715 C CA . GLY A 1 92 ? 2.954 -10.349 -16.126 1.00 94.44 92 GLY A CA 1
ATOM 716 C C . GLY A 1 92 ? 2.749 -9.127 -17.029 1.00 94.44 92 GLY A C 1
ATOM 717 O O . GLY A 1 92 ? 1.689 -9.013 -17.637 1.00 94.44 92 GLY A O 1
ATOM 718 N N . GLY A 1 93 ? 3.717 -8.207 -17.114 1.00 94.69 93 GLY A N 1
ATOM 719 C CA . GLY A 1 93 ? 3.655 -7.037 -17.993 1.00 94.69 93 GLY A CA 1
ATOM 720 C C . GLY A 1 93 ? 3.099 -5.762 -17.355 1.00 94.69 93 GLY A C 1
ATOM 721 O O . GLY A 1 93 ? 2.944 -4.763 -18.055 1.00 94.69 93 GLY A O 1
ATOM 722 N N . ARG A 1 94 ? 2.796 -5.769 -16.049 1.00 96.12 94 ARG A N 1
ATOM 723 C CA . ARG A 1 94 ? 2.270 -4.594 -15.333 1.00 96.12 94 ARG A CA 1
ATOM 724 C C . ARG A 1 94 ? 3.397 -3.684 -14.855 1.00 96.12 94 ARG A C 1
ATOM 726 O O . ARG A 1 94 ? 4.454 -4.163 -14.454 1.00 96.12 94 ARG A O 1
ATOM 733 N N . VAL A 1 95 ? 3.152 -2.379 -14.829 1.00 97.69 95 VAL A N 1
ATOM 734 C CA . VAL A 1 95 ? 4.036 -1.437 -14.137 1.00 97.69 95 VAL A CA 1
ATOM 735 C C . VAL A 1 95 ? 3.544 -1.293 -12.705 1.00 97.69 95 VAL A C 1
ATOM 737 O O . VAL A 1 95 ? 2.374 -0.984 -12.471 1.00 97.69 95 VAL A O 1
ATOM 740 N N . VAL A 1 96 ? 4.434 -1.535 -11.747 1.00 98.31 96 VAL A N 1
ATOM 741 C CA . VAL A 1 96 ? 4.142 -1.398 -10.319 1.00 98.31 96 VAL A CA 1
ATOM 742 C C . VAL A 1 96 ? 5.093 -0.374 -9.717 1.00 98.31 96 VAL A C 1
ATOM 744 O O . VAL A 1 96 ? 6.293 -0.439 -9.960 1.00 98.31 96 VAL A O 1
ATOM 747 N N . MET A 1 97 ? 4.581 0.549 -8.910 1.00 97.94 97 MET A N 1
ATOM 748 C CA . MET A 1 97 ? 5.363 1.508 -8.139 1.00 97.94 97 MET A CA 1
ATOM 749 C C . MET A 1 97 ? 5.247 1.202 -6.640 1.00 97.94 97 MET A C 1
ATOM 751 O O . MET A 1 97 ? 4.168 1.307 -6.058 1.00 97.94 97 MET A O 1
ATOM 755 N N . SER A 1 98 ? 6.361 0.819 -6.013 1.00 97.25 98 SER A N 1
ATOM 756 C CA . SER A 1 98 ? 6.503 0.717 -4.557 1.00 97.25 98 SER A CA 1
ATOM 757 C C . SER A 1 98 ? 6.963 2.054 -4.002 1.00 97.25 98 SER A C 1
ATOM 759 O O . SER A 1 98 ? 8.038 2.539 -4.361 1.00 97.25 98 SER A O 1
ATOM 761 N N . VAL A 1 99 ? 6.154 2.629 -3.120 1.00 94.81 99 VAL A N 1
ATOM 762 C CA . VAL A 1 99 ? 6.457 3.874 -2.422 1.00 94.81 99 VAL A CA 1
ATOM 763 C C . VAL A 1 99 ? 6.845 3.542 -0.996 1.00 94.81 99 VAL A C 1
ATOM 765 O O . VAL A 1 99 ? 6.015 3.159 -0.165 1.00 94.81 99 VAL A O 1
ATOM 768 N N . ASP A 1 100 ? 8.121 3.709 -0.707 1.00 92.50 100 ASP A N 1
ATOM 769 C CA . ASP A 1 100 ? 8.671 3.412 0.598 1.00 92.50 100 ASP A CA 1
ATOM 770 C C . ASP A 1 100 ? 8.521 4.643 1.484 1.00 92.50 100 ASP A C 1
ATOM 772 O O . ASP A 1 100 ? 9.029 5.715 1.151 1.00 92.50 100 ASP A O 1
ATOM 776 N N . CYS A 1 101 ? 7.841 4.498 2.624 1.00 88.38 101 CYS A N 1
ATOM 777 C CA . CYS A 1 101 ? 7.643 5.623 3.527 1.00 88.38 101 CYS A CA 1
ATOM 778 C C . CYS A 1 101 ? 8.975 6.092 4.128 1.00 88.38 101 CYS A C 1
ATOM 780 O O . CYS A 1 101 ? 9.568 5.374 4.937 1.00 88.38 101 CYS A O 1
ATOM 782 N N . THR A 1 102 ? 9.406 7.318 3.815 1.00 85.62 102 THR A N 1
ATOM 783 C CA . THR A 1 102 ? 10.682 7.889 4.284 1.00 85.62 102 THR A CA 1
ATOM 784 C C . THR A 1 102 ? 10.807 7.840 5.808 1.00 85.62 102 THR A C 1
ATOM 786 O O . THR A 1 102 ? 11.846 7.453 6.343 1.00 85.62 102 THR A O 1
ATOM 789 N N . LYS A 1 103 ? 9.733 8.182 6.536 1.00 82.88 103 LYS A N 1
ATOM 790 C CA . LYS A 1 103 ? 9.736 8.137 8.008 1.00 82.88 103 LYS A CA 1
ATOM 791 C C . LYS A 1 103 ? 9.934 6.713 8.539 1.00 82.88 103 LYS A C 1
ATOM 793 O O . LYS A 1 103 ? 10.683 6.546 9.493 1.00 82.88 103 LYS A O 1
ATOM 798 N N . LEU A 1 104 ? 9.307 5.708 7.921 1.00 82.88 104 LEU A N 1
ATOM 799 C CA . LEU A 1 104 ? 9.462 4.306 8.331 1.00 82.88 104 LEU A CA 1
ATOM 800 C C . LEU A 1 104 ? 10.840 3.750 7.964 1.00 82.88 104 LEU A C 1
ATOM 802 O O . LEU A 1 104 ? 11.455 3.064 8.772 1.00 82.88 104 LEU A O 1
ATOM 806 N N . LEU A 1 105 ? 11.367 4.082 6.783 1.00 81.69 105 LEU A N 1
ATOM 807 C CA . LEU A 1 105 ? 12.719 3.678 6.387 1.00 81.69 105 LEU A CA 1
ATOM 808 C C . LEU A 1 105 ? 13.778 4.208 7.357 1.00 81.69 105 LEU A C 1
ATOM 810 O O . LEU A 1 105 ? 14.692 3.474 7.730 1.00 81.69 105 LEU A O 1
ATOM 814 N N . ASN A 1 106 ? 13.629 5.454 7.808 1.00 77.50 106 ASN A N 1
ATOM 815 C CA . ASN A 1 106 ? 14.559 6.057 8.758 1.00 77.50 106 ASN A CA 1
ATOM 816 C C . ASN A 1 106 ? 14.487 5.422 10.153 1.00 77.50 106 ASN A C 1
ATOM 818 O O . ASN A 1 106 ? 15.471 5.474 10.879 1.00 77.50 106 ASN A O 1
ATOM 822 N N . GLN A 1 107 ? 13.381 4.774 10.528 1.00 73.56 107 GLN A N 1
ATOM 823 C CA . GLN A 1 107 ? 13.285 4.064 11.812 1.00 73.56 107 GLN A CA 1
ATOM 824 C C . GLN A 1 107 ? 14.190 2.821 11.875 1.00 73.56 107 GLN A C 1
ATOM 826 O O . GLN A 1 107 ? 14.586 2.417 12.965 1.00 73.56 107 GLN A O 1
ATOM 831 N N . ARG A 1 108 ? 14.609 2.285 10.719 1.00 62.66 108 ARG A N 1
ATOM 832 C CA . ARG A 1 108 ? 15.447 1.080 10.602 1.00 62.66 108 ARG A CA 1
ATOM 833 C C . ARG A 1 108 ? 16.890 1.249 11.091 1.00 62.66 108 ARG A C 1
ATOM 835 O O . ARG A 1 108 ? 17.550 0.249 11.367 1.00 62.66 108 ARG A O 1
ATOM 842 N N . HIS A 1 109 ? 17.418 2.475 11.131 1.00 50.16 109 HIS A N 1
ATOM 843 C CA . HIS A 1 109 ? 18.873 2.683 11.080 1.00 50.16 109 HIS A CA 1
ATOM 844 C C . HIS A 1 109 ? 19.476 3.673 12.088 1.00 50.16 109 HIS A C 1
ATOM 846 O O . HIS A 1 109 ? 20.652 3.991 11.948 1.00 50.16 109 HIS A O 1
ATOM 852 N N . VAL A 1 110 ? 18.756 4.128 13.118 1.00 48.50 110 VAL A N 1
ATOM 853 C CA . VAL A 1 110 ? 19.290 5.181 14.022 1.00 48.50 110 VAL A CA 1
ATOM 854 C C . VAL A 1 110 ? 19.589 4.736 15.454 1.00 48.50 110 VAL A C 1
ATOM 856 O O . VAL A 1 110 ? 19.968 5.563 16.276 1.00 48.50 110 VAL A O 1
ATOM 859 N N . PHE A 1 111 ? 19.458 3.448 15.771 1.00 48.06 111 PHE A N 1
ATOM 860 C CA . PHE A 1 111 ? 19.683 2.949 17.129 1.00 48.06 111 PHE A CA 1
ATOM 861 C C . PHE A 1 111 ? 20.893 2.009 17.180 1.00 48.06 111 PHE A C 1
ATOM 863 O O . PHE A 1 111 ? 20.843 0.870 16.705 1.00 48.06 111 PHE A O 1
ATOM 870 N N . GLU A 1 112 ? 21.999 2.520 17.732 1.00 51.84 112 GLU A N 1
ATOM 871 C CA . GLU A 1 112 ? 23.255 1.781 17.924 1.00 51.84 112 GLU A CA 1
ATOM 872 C C . GLU A 1 112 ? 23.093 0.647 18.948 1.00 51.84 112 GLU A C 1
ATOM 874 O O . GLU A 1 112 ? 23.599 -0.460 18.742 1.00 51.84 112 GLU A O 1
ATOM 879 N N . ASP A 1 113 ? 22.300 0.876 19.996 1.00 59.47 113 ASP A N 1
ATOM 880 C CA . ASP A 1 113 ? 22.025 -0.126 21.019 1.00 59.47 113 ASP A CA 1
ATOM 881 C C . ASP A 1 113 ? 21.043 -1.193 20.517 1.00 59.47 113 ASP A C 1
ATOM 883 O O . ASP A 1 113 ? 19.918 -0.912 20.099 1.00 59.47 113 ASP A O 1
ATOM 887 N N . MET A 1 114 ? 21.424 -2.471 20.635 1.00 53.62 114 MET A N 1
ATOM 888 C CA . MET A 1 114 ? 20.534 -3.600 20.310 1.00 53.62 114 MET A CA 1
ATOM 889 C C . MET A 1 114 ? 19.206 -3.553 21.082 1.00 53.62 114 MET A C 1
ATOM 891 O O . MET A 1 114 ? 18.202 -4.070 20.600 1.00 53.62 114 MET A O 1
ATOM 895 N N . GLY A 1 115 ? 19.193 -2.921 22.260 1.00 55.53 115 GLY A N 1
ATOM 896 C CA . GLY A 1 115 ? 18.006 -2.756 23.091 1.00 55.53 115 GLY A CA 1
ATOM 897 C C . GLY A 1 115 ? 17.029 -1.674 22.623 1.00 55.53 115 GLY A C 1
ATOM 898 O O . GLY A 1 115 ? 15.924 -1.641 23.161 1.00 55.53 115 GLY A O 1
ATOM 899 N N . SER A 1 116 ? 17.398 -0.811 21.671 1.00 53.41 116 SER A N 1
ATOM 900 C CA . SER A 1 116 ? 16.564 0.289 21.155 1.00 53.41 116 SER A CA 1
ATOM 901 C C . SER A 1 116 ? 16.221 0.157 19.667 1.00 53.41 116 SER A C 1
ATOM 903 O O . SER A 1 116 ? 15.489 0.988 19.134 1.00 53.41 116 SER A O 1
ATOM 905 N N . ARG A 1 117 ? 16.672 -0.914 18.997 1.00 56.84 117 ARG A N 1
ATOM 906 C CA . ARG A 1 117 ? 16.240 -1.244 17.630 1.00 56.84 117 ARG A CA 1
ATOM 907 C C . ARG A 1 117 ? 14.733 -1.477 17.587 1.00 56.84 117 ARG A C 1
ATOM 909 O O . ARG A 1 117 ? 14.175 -2.160 18.451 1.00 56.84 117 ARG A O 1
ATOM 916 N N . ASP A 1 118 ? 14.076 -0.940 16.563 1.00 53.66 118 ASP A N 1
ATOM 917 C CA . ASP A 1 118 ? 12.651 -1.150 16.380 1.00 53.66 118 ASP A CA 1
ATOM 918 C C . ASP A 1 118 ? 12.394 -2.635 16.078 1.00 53.66 118 ASP A C 1
ATOM 920 O O . ASP A 1 118 ? 12.683 -3.178 15.016 1.00 53.66 118 ASP A O 1
ATOM 924 N N . SER A 1 119 ? 11.819 -3.354 17.039 1.00 52.31 119 SER A N 1
ATOM 925 C CA . SER A 1 119 ? 11.452 -4.763 16.829 1.00 52.31 119 SER A CA 1
ATOM 926 C C . SER A 1 119 ? 10.370 -4.939 15.742 1.00 52.31 119 SER A C 1
ATOM 928 O O . SER A 1 119 ? 10.001 -6.057 15.402 1.00 52.31 119 SER A O 1
ATOM 930 N N . LEU A 1 120 ? 9.879 -3.830 15.171 1.00 49.12 120 LEU A N 1
ATOM 931 C CA . LEU A 1 120 ? 8.859 -3.752 14.128 1.00 49.12 120 LEU A CA 1
ATOM 932 C C . LEU A 1 120 ? 9.386 -4.130 12.736 1.00 49.12 120 LEU A C 1
ATOM 934 O O . LEU A 1 120 ? 8.643 -4.711 11.945 1.00 49.12 120 LEU A O 1
ATOM 938 N N . LEU A 1 121 ? 10.662 -3.859 12.436 1.00 47.97 121 LEU A N 1
ATOM 939 C CA . LEU A 1 121 ? 11.333 -4.363 11.229 1.00 47.97 121 LEU A CA 1
ATOM 940 C C . LEU A 1 121 ? 12.010 -5.723 11.453 1.00 47.97 121 LEU A C 1
ATOM 942 O O . LEU A 1 121 ? 12.446 -6.356 10.494 1.00 47.97 121 LEU A O 1
ATOM 946 N N . LEU A 1 122 ? 12.046 -6.187 12.707 1.00 51.09 122 LEU A N 1
ATOM 947 C CA . LEU A 1 122 ? 12.538 -7.501 13.128 1.00 51.09 122 LEU A CA 1
ATOM 948 C C . LEU A 1 122 ? 11.417 -8.543 13.267 1.00 51.09 122 LEU A C 1
ATOM 950 O O . LEU A 1 122 ? 11.635 -9.598 13.866 1.00 51.09 122 LEU A O 1
ATOM 954 N N . LEU A 1 123 ? 10.225 -8.273 12.717 1.00 64.06 123 LEU A N 1
ATOM 955 C CA . LEU A 1 123 ? 9.206 -9.311 12.574 1.00 64.06 123 LEU A CA 1
ATOM 956 C C . LEU A 1 123 ? 9.816 -10.530 11.862 1.00 64.06 123 LEU A C 1
ATOM 958 O O . LEU A 1 123 ? 10.648 -10.347 10.964 1.00 64.06 123 LEU A O 1
ATOM 962 N N . PRO A 1 124 ? 9.409 -11.762 12.229 1.00 68.12 124 PRO A N 1
ATOM 963 C CA . PRO A 1 124 ? 9.875 -12.960 11.553 1.00 68.12 124 PRO A CA 1
ATOM 964 C C . PRO A 1 124 ? 9.753 -12.787 10.047 1.00 68.12 124 PRO A C 1
ATOM 966 O O . PRO A 1 124 ? 8.694 -12.410 9.538 1.00 68.12 124 PRO A O 1
ATOM 969 N N . HIS A 1 125 ? 10.858 -13.025 9.345 1.00 78.62 125 HIS A N 1
ATOM 970 C CA . HIS A 1 125 ? 10.870 -12.889 7.903 1.00 78.62 125 HIS A CA 1
ATOM 971 C C . HIS A 1 125 ? 9.816 -13.841 7.309 1.00 78.62 125 HIS A C 1
ATOM 973 O O . HIS A 1 125 ? 9.863 -15.040 7.597 1.00 78.62 125 HIS A O 1
ATOM 979 N N . PRO A 1 126 ? 8.894 -13.349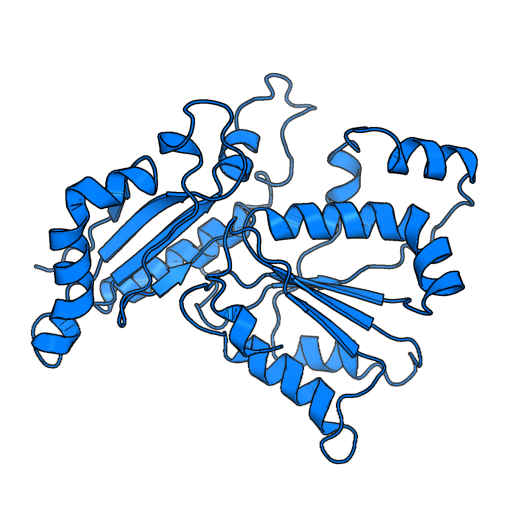 6.468 1.00 87.69 126 PRO A N 1
ATOM 980 C CA . PRO A 1 126 ? 7.866 -14.176 5.848 1.00 87.69 126 PRO A CA 1
ATOM 981 C C . PRO A 1 126 ? 8.450 -15.380 5.114 1.00 87.69 126 PRO A C 1
ATOM 983 O O . PRO A 1 126 ? 9.459 -15.244 4.398 1.00 87.69 126 PRO A O 1
ATOM 986 N N . THR A 1 127 ? 7.789 -16.538 5.206 1.00 90.81 127 THR A N 1
ATOM 987 C CA . THR A 1 127 ? 8.206 -17.733 4.453 1.00 90.81 127 THR A CA 1
ATOM 988 C C . THR A 1 127 ? 8.158 -17.453 2.947 1.00 90.81 127 THR A C 1
ATOM 990 O O . THR A 1 127 ? 7.339 -16.640 2.523 1.00 90.81 127 THR A O 1
ATOM 993 N N . PRO A 1 128 ? 9.008 -18.062 2.099 1.00 91.19 128 PRO A N 1
ATOM 994 C CA . PRO A 1 128 ? 9.081 -17.730 0.669 1.00 91.19 128 PRO A CA 1
ATOM 995 C C . PRO A 1 128 ? 7.756 -17.808 -0.107 1.00 91.19 128 PRO A C 1
ATOM 997 O O . PRO A 1 128 ? 7.601 -17.106 -1.103 1.00 91.19 128 PRO A O 1
ATOM 1000 N N . SER A 1 129 ? 6.809 -18.634 0.348 1.00 93.19 129 SER A N 1
ATOM 1001 C CA . SER A 1 129 ? 5.486 -18.816 -0.261 1.00 93.19 129 SER A CA 1
ATOM 1002 C C . SER A 1 129 ? 4.451 -17.774 0.163 1.00 93.19 129 SER A C 1
ATOM 1004 O O . SER A 1 129 ? 3.392 -17.693 -0.454 1.00 93.19 129 SER A O 1
ATOM 1006 N N . GLU A 1 130 ? 4.721 -16.980 1.198 1.00 92.69 130 GLU A N 1
ATOM 1007 C CA . GLU A 1 130 ? 3.807 -15.931 1.642 1.00 92.69 130 GLU A CA 1
ATOM 1008 C C . GLU A 1 130 ? 3.897 -14.691 0.752 1.00 92.69 130 GLU A C 1
ATOM 1010 O O . GLU A 1 130 ? 4.979 -14.144 0.511 1.00 92.69 130 GLU A O 1
ATOM 1015 N N . TYR A 1 131 ? 2.742 -14.197 0.322 1.00 94.62 131 TYR A N 1
ATOM 1016 C CA . TYR A 1 131 ? 2.605 -12.930 -0.382 1.00 94.62 131 TYR A CA 1
ATOM 1017 C C . TYR A 1 131 ? 1.284 -12.252 -0.009 1.00 94.62 131 TYR A C 1
ATOM 1019 O O . TYR A 1 131 ? 0.366 -12.898 0.497 1.00 94.62 131 TYR A O 1
ATOM 1027 N N . ILE A 1 132 ? 1.208 -10.945 -0.255 1.00 95.25 132 ILE A N 1
ATOM 1028 C CA . ILE A 1 132 ? -0.041 -10.178 -0.236 1.00 95.25 132 ILE A CA 1
ATOM 1029 C C . ILE A 1 132 ? -0.261 -9.588 -1.620 1.00 95.25 132 ILE A C 1
ATOM 1031 O O . ILE A 1 132 ? 0.678 -9.157 -2.284 1.00 95.25 132 ILE A O 1
ATOM 1035 N N . THR A 1 133 ? -1.504 -9.628 -2.063 1.00 96.94 133 THR A N 1
ATOM 1036 C CA . THR A 1 133 ? -1.970 -9.137 -3.354 1.00 96.94 133 THR A CA 1
ATOM 1037 C C . THR A 1 133 ? -2.423 -7.683 -3.252 1.00 96.94 133 THR A C 1
ATOM 1039 O O . THR A 1 133 ? -2.620 -7.144 -2.165 1.00 96.94 133 THR A O 1
ATOM 1042 N N . LEU A 1 134 ? -2.681 -7.053 -4.398 1.00 96.19 134 LEU A N 1
ATOM 1043 C CA . LEU A 1 134 ? -3.254 -5.700 -4.458 1.00 96.19 134 LEU A CA 1
ATOM 1044 C C . LEU A 1 134 ? -4.706 -5.623 -3.950 1.00 96.19 134 LEU A C 1
ATOM 1046 O O . LEU A 1 134 ? -5.257 -4.532 -3.831 1.00 96.19 134 LEU A O 1
ATOM 1050 N N . GLU A 1 135 ? -5.344 -6.769 -3.706 1.00 96.12 135 GLU A N 1
ATOM 1051 C CA . GLU A 1 135 ? -6.706 -6.860 -3.175 1.00 96.12 135 GLU A CA 1
ATOM 1052 C C . GLU A 1 135 ? -6.727 -7.052 -1.657 1.00 96.12 135 GLU A C 1
ATOM 1054 O O . GLU A 1 135 ? -7.796 -6.979 -1.049 1.00 96.12 135 GLU A O 1
ATOM 1059 N N . ASP A 1 136 ? -5.571 -7.326 -1.050 1.00 95.00 136 ASP A N 1
ATOM 1060 C CA . ASP A 1 136 ? -5.460 -7.593 0.373 1.00 95.00 136 ASP A CA 1
ATOM 1061 C C . ASP A 1 136 ? -5.500 -6.315 1.209 1.00 95.00 136 ASP A C 1
ATOM 1063 O O . ASP A 1 136 ? -4.979 -5.266 0.834 1.00 95.00 136 ASP A O 1
ATOM 1067 N N . VAL A 1 137 ? -6.120 -6.442 2.380 1.00 94.06 137 VAL A N 1
ATOM 1068 C CA . VAL A 1 137 ? -6.082 -5.457 3.461 1.00 94.06 137 VAL A CA 1
ATOM 1069 C C . VAL A 1 137 ? -5.610 -6.155 4.728 1.00 94.06 137 VAL A C 1
ATOM 1071 O O . VAL A 1 137 ? -5.918 -7.335 4.941 1.00 94.06 137 VAL A O 1
ATOM 1074 N N . ILE A 1 138 ? -4.858 -5.444 5.564 1.00 92.81 138 ILE A N 1
ATOM 1075 C CA . ILE A 1 138 ? -4.360 -5.981 6.834 1.00 92.81 138 ILE A CA 1
ATOM 1076 C C . ILE A 1 138 ? -5.149 -5.352 7.977 1.00 92.81 138 ILE A C 1
ATOM 1078 O O . ILE A 1 138 ? -5.400 -4.148 7.994 1.00 92.81 138 ILE A O 1
ATOM 1082 N N . LEU A 1 139 ? -5.567 -6.182 8.928 1.00 91.81 139 LEU A N 1
ATOM 1083 C CA . LEU A 1 139 ? -6.392 -5.755 10.048 1.00 91.81 139 LEU A CA 1
ATOM 1084 C C . LEU A 1 139 ? -5.586 -5.775 11.336 1.00 91.81 139 LEU A C 1
ATOM 1086 O O . LEU A 1 139 ? -4.932 -6.770 11.663 1.00 91.81 139 LEU A O 1
ATOM 1090 N N . TYR A 1 140 ? -5.722 -4.700 12.101 1.00 87.81 140 TYR A N 1
ATOM 1091 C CA . TYR A 1 140 ? -5.153 -4.569 13.432 1.00 87.81 140 TYR A CA 1
ATOM 1092 C C . TYR A 1 140 ? -6.289 -4.261 14.415 1.00 87.81 140 TYR A C 1
ATOM 1094 O O . TYR A 1 140 ? -6.625 -3.092 14.637 1.00 87.81 140 TYR A O 1
ATOM 1102 N N . PRO A 1 141 ? -6.938 -5.302 14.962 1.00 85.19 141 PRO A N 1
ATOM 1103 C CA . PRO A 1 141 ? -8.001 -5.126 15.940 1.00 85.19 141 PRO A CA 1
ATOM 1104 C C . PRO A 1 141 ? -7.442 -4.642 17.283 1.00 85.19 141 PRO A C 1
ATOM 1106 O O . PRO A 1 141 ? -6.366 -5.073 17.705 1.00 85.19 141 PRO A O 1
ATOM 1109 N N . SER A 1 142 ? -8.202 -3.824 18.017 1.00 80.06 142 SER A N 1
ATOM 1110 C CA . SER A 1 142 ? -7.935 -3.610 19.443 1.00 80.06 142 SER A CA 1
ATOM 1111 C C . SER A 1 142 ? -8.178 -4.913 20.204 1.00 80.06 142 SER A C 1
ATOM 1113 O O . SER A 1 142 ? -9.327 -5.326 20.380 1.00 80.06 142 SER A O 1
ATOM 1115 N N . LYS A 1 143 ? -7.121 -5.585 20.669 1.00 69.00 143 LYS A N 1
ATOM 1116 C CA . LYS A 1 143 ? -7.276 -6.660 21.655 1.00 69.00 143 LYS A CA 1
ATOM 1117 C C . LYS A 1 143 ? -7.458 -6.024 23.030 1.00 69.00 143 LYS A C 1
ATOM 1119 O O . LYS A 1 143 ? -6.588 -5.286 23.482 1.00 69.00 143 LYS A O 1
ATOM 1124 N N . ARG A 1 144 ? -8.566 -6.328 23.715 1.00 61.72 144 ARG A N 1
ATOM 1125 C CA . ARG A 1 144 ? -8.635 -6.105 25.165 1.00 61.72 144 ARG A CA 1
ATOM 1126 C C . ARG A 1 144 ? -7.665 -7.083 25.813 1.00 61.72 144 ARG A C 1
ATOM 1128 O O . ARG A 1 144 ? -7.876 -8.292 25.714 1.00 61.72 144 ARG A O 1
ATOM 1135 N N . SER A 1 145 ? -6.623 -6.584 26.470 1.00 56.53 145 SER A N 1
ATOM 1136 C CA . SER A 1 145 ? -5.959 -7.416 27.466 1.00 56.53 145 SER A CA 1
ATOM 1137 C C . SER A 1 145 ? -6.972 -7.638 28.591 1.00 56.53 145 SER A C 1
ATOM 1139 O O . SER A 1 145 ? -7.639 -6.712 29.048 1.00 56.53 145 SER A O 1
ATOM 1141 N N . SER A 1 146 ? -7.127 -8.874 29.049 1.00 55.59 146 SER A N 1
ATOM 1142 C CA . SER A 1 146 ? -7.949 -9.202 30.222 1.00 55.59 146 SER A CA 1
ATOM 1143 C C . SER A 1 146 ? -7.331 -8.700 31.539 1.00 55.59 146 SER A C 1
ATOM 1145 O O . SER A 1 146 ? -7.771 -9.095 32.615 1.00 55.59 146 SER A O 1
ATOM 1147 N N . HIS A 1 147 ? -6.276 -7.885 31.472 1.00 49.31 147 HIS A N 1
ATOM 1148 C CA . HIS A 1 147 ? -5.470 -7.400 32.589 1.00 49.31 147 HIS A CA 1
ATOM 1149 C C . HIS A 1 147 ? -5.257 -5.889 32.446 1.00 49.31 147 HIS A C 1
ATOM 1151 O O . HIS A 1 147 ? -4.153 -5.426 32.168 1.00 49.31 147 HIS A O 1
ATOM 1157 N N . THR A 1 148 ? -6.316 -5.103 32.613 1.00 49.53 148 THR A N 1
ATOM 1158 C CA . THR A 1 148 ? -6.194 -3.660 32.837 1.00 49.53 148 THR A CA 1
ATOM 1159 C C . THR A 1 148 ? -6.136 -3.405 34.341 1.00 49.53 148 THR A C 1
ATOM 1161 O O . THR A 1 148 ? -7.148 -3.451 35.036 1.00 49.53 148 THR A O 1
ATOM 1164 N N . GLN A 1 149 ? -4.928 -3.173 34.862 1.00 53.28 149 GLN A N 1
ATOM 1165 C CA . GLN A 1 149 ? -4.759 -2.506 36.155 1.00 53.28 149 GLN A CA 1
ATOM 1166 C C . GLN A 1 149 ? -5.241 -1.055 36.022 1.00 53.28 149 GLN A C 1
ATOM 1168 O O . GLN A 1 149 ? -5.057 -0.437 34.973 1.00 53.28 149 GLN A O 1
ATOM 1173 N N . SER A 1 150 ? -5.881 -0.522 37.065 1.00 52.06 150 SER A N 1
ATOM 1174 C CA . SER A 1 150 ? -6.336 0.871 37.114 1.00 52.06 150 SER A CA 1
ATOM 1175 C C . SER A 1 150 ? -5.155 1.820 36.909 1.00 52.06 150 SER A C 1
ATOM 1177 O O . SER A 1 150 ? -4.198 1.777 37.683 1.00 52.06 150 SER A O 1
ATOM 1179 N N . VAL A 1 151 ? -5.219 2.662 35.880 1.00 56.19 151 VAL A N 1
ATOM 1180 C CA . VAL A 1 151 ? -4.194 3.674 35.599 1.00 56.19 151 VAL A CA 1
ATOM 1181 C C . VAL A 1 151 ? -4.624 5.004 36.216 1.00 56.19 151 VAL A C 1
ATOM 1183 O O . VAL A 1 151 ? -5.802 5.347 36.191 1.00 56.19 151 VAL A O 1
ATOM 1186 N N . ASP A 1 152 ? -3.660 5.728 36.780 1.00 64.75 152 ASP A N 1
ATOM 1187 C CA . ASP A 1 152 ? -3.825 7.060 37.365 1.00 64.75 152 ASP A CA 1
ATOM 1188 C C . ASP A 1 152 ? -4.195 8.106 36.290 1.00 64.75 152 ASP A C 1
ATOM 1190 O O . ASP A 1 152 ? -3.501 8.240 35.277 1.00 64.75 152 ASP A O 1
ATOM 1194 N N . GLU A 1 153 ? -5.271 8.867 36.516 1.00 59.34 153 GLU A N 1
ATOM 1195 C CA . GLU A 1 153 ? -5.765 9.933 35.628 1.00 59.34 153 GLU A CA 1
ATOM 1196 C C . GLU A 1 153 ? -4.695 11.005 35.339 1.00 59.34 153 GLU A C 1
ATOM 1198 O O . GLU A 1 153 ? -4.673 11.587 34.253 1.00 59.34 153 GLU A O 1
ATOM 1203 N N . HIS A 1 154 ? -3.739 11.221 36.250 1.00 64.50 154 HIS A N 1
ATOM 1204 C CA . HIS A 1 154 ? -2.657 12.193 36.059 1.00 64.50 154 HIS A CA 1
ATOM 1205 C C . HIS A 1 154 ? -1.623 11.768 34.998 1.00 64.50 154 HIS A C 1
ATOM 1207 O O . HIS A 1 154 ? -0.979 12.609 34.363 1.00 64.50 154 HIS A O 1
ATOM 1213 N N . PHE A 1 155 ? -1.460 10.461 34.763 1.00 64.38 155 PHE A N 1
ATOM 1214 C CA . PHE A 1 155 ? -0.578 9.946 33.710 1.00 64.38 155 PHE A CA 1
ATOM 1215 C C . PHE A 1 155 ? -1.150 10.238 32.316 1.00 64.38 155 PHE A C 1
ATOM 1217 O O . PHE A 1 155 ? -0.415 10.589 31.393 1.00 64.38 155 PHE A O 1
ATOM 1224 N N . VAL A 1 156 ? -2.474 10.156 32.188 1.00 55.69 156 VAL A N 1
ATOM 1225 C CA . VAL A 1 156 ? -3.221 10.387 30.947 1.00 55.69 156 VAL A CA 1
ATOM 1226 C C . VAL A 1 156 ? -3.040 11.818 30.441 1.00 55.69 156 VAL A C 1
ATOM 1228 O O . VAL A 1 156 ? -2.690 12.026 29.278 1.00 55.69 156 VAL A O 1
ATOM 1231 N N . GLU A 1 157 ? -3.221 12.804 31.320 1.00 55.09 157 GLU A N 1
ATOM 1232 C CA . GLU A 1 157 ? -3.096 14.224 30.974 1.00 55.09 157 GLU A CA 1
ATOM 1233 C C . GLU A 1 157 ? -1.663 14.582 30.557 1.00 55.09 157 GLU A C 1
ATOM 1235 O O . GLU A 1 157 ? -1.446 15.326 29.598 1.00 55.09 157 GLU A O 1
ATOM 1240 N N . LYS A 1 158 ? -0.667 13.961 31.199 1.00 60.28 158 LYS A N 1
ATOM 1241 C CA . LYS A 1 158 ? 0.740 14.146 30.845 1.00 60.28 158 LYS A CA 1
ATOM 1242 C C . LYS A 1 158 ? 1.050 13.613 29.446 1.00 60.28 158 LYS A C 1
ATOM 1244 O O . LYS A 1 158 ? 1.742 14.298 28.702 1.00 60.28 158 LYS A O 1
ATOM 1249 N N . VAL A 1 159 ? 0.526 12.447 29.056 1.00 54.12 159 VAL A N 1
ATOM 1250 C CA . VAL A 1 159 ? 0.786 11.866 27.723 1.00 54.12 159 VAL A CA 1
ATOM 1251 C C . VAL A 1 159 ? 0.041 12.600 26.601 1.00 54.12 159 VAL A C 1
ATOM 1253 O O . VAL A 1 159 ? 0.572 12.714 25.504 1.00 54.12 159 VAL A O 1
ATOM 1256 N N . ILE A 1 160 ? -1.157 13.139 26.855 1.00 50.69 160 ILE A N 1
ATOM 1257 C CA . ILE A 1 160 ? -1.889 13.940 25.853 1.00 50.69 160 ILE A CA 1
ATOM 1258 C C . ILE A 1 160 ? -1.183 15.279 25.586 1.00 50.69 160 ILE A C 1
ATOM 1260 O O . ILE A 1 160 ? -1.157 15.745 24.448 1.00 50.69 160 ILE A O 1
ATOM 1264 N N . CYS A 1 161 ? -0.627 15.904 26.628 1.00 45.50 161 CYS A N 1
ATOM 1265 C CA . CYS A 1 161 ? -0.106 17.272 26.564 1.00 45.50 161 CYS A CA 1
ATOM 1266 C C . CYS A 1 161 ? 1.403 17.371 26.295 1.00 45.50 161 CYS A C 1
ATOM 1268 O O . CYS A 1 161 ? 1.920 18.481 26.175 1.00 45.50 161 CYS A O 1
ATOM 1270 N N . SER A 1 162 ? 2.127 16.254 26.216 1.00 40.97 162 SER A N 1
ATOM 1271 C CA . SER A 1 162 ? 3.564 16.257 25.931 1.00 40.97 162 SER A CA 1
ATOM 1272 C C . SER A 1 162 ? 3.889 15.365 24.737 1.00 40.97 162 SER A C 1
ATOM 1274 O O . SER A 1 162 ? 3.277 14.315 24.568 1.00 40.97 162 SER A O 1
ATOM 1276 N N . ASP A 1 163 ? 4.882 15.759 23.930 1.00 44.19 163 ASP A N 1
ATOM 1277 C CA . ASP A 1 163 ? 5.493 14.944 22.862 1.00 44.19 163 ASP A CA 1
ATOM 1278 C C . ASP A 1 163 ? 6.267 13.736 23.443 1.00 44.19 163 ASP A C 1
ATOM 1280 O O . ASP A 1 163 ? 7.399 13.436 23.058 1.00 44.19 163 ASP A O 1
ATOM 1284 N N . VAL A 1 164 ? 5.704 13.056 24.442 1.00 42.12 164 VAL A N 1
ATOM 1285 C CA . VAL A 1 164 ? 6.311 11.893 25.079 1.00 42.12 164 VAL A CA 1
ATOM 1286 C C . VAL A 1 164 ? 6.269 10.740 24.089 1.00 42.12 164 VAL A C 1
ATOM 1288 O O . VAL A 1 164 ? 5.214 10.199 23.753 1.00 42.12 164 VAL A O 1
ATOM 1291 N N . SER A 1 165 ? 7.454 10.351 23.625 1.00 47.84 165 SER A N 1
ATOM 1292 C CA . SER A 1 165 ? 7.658 9.114 22.890 1.00 47.84 165 SER A CA 1
ATOM 1293 C C . SER A 1 165 ? 7.307 7.936 23.799 1.00 47.84 165 SER A C 1
ATOM 1295 O O . SER A 1 165 ? 8.026 7.604 24.740 1.00 47.84 165 SER A O 1
ATOM 1297 N N . VAL A 1 166 ? 6.172 7.294 23.531 1.00 46.91 166 VAL A N 1
ATOM 1298 C CA . VAL A 1 166 ? 5.843 6.002 24.140 1.00 46.91 166 VAL A CA 1
ATOM 1299 C C . VAL A 1 166 ? 6.892 4.988 23.673 1.00 46.91 166 VAL A C 1
ATOM 1301 O O . VAL A 1 166 ? 7.132 4.864 22.471 1.00 46.91 166 VAL A O 1
ATOM 1304 N N . ASP A 1 167 ? 7.534 4.285 24.611 1.00 48.72 167 ASP A N 1
ATOM 1305 C CA . ASP A 1 167 ? 8.533 3.259 24.298 1.00 48.72 167 ASP A CA 1
ATOM 1306 C C . ASP A 1 167 ? 7.911 2.182 23.390 1.00 48.72 167 ASP A C 1
ATOM 1308 O O . ASP A 1 167 ? 6.905 1.546 23.719 1.00 48.72 167 ASP A O 1
ATOM 1312 N N . ASN A 1 168 ? 8.512 1.985 22.214 1.00 46.09 168 ASN A N 1
ATOM 1313 C CA . ASN A 1 168 ? 8.003 1.100 21.167 1.00 46.09 168 ASN A CA 1
ATOM 1314 C C . ASN A 1 168 ? 7.936 -0.373 21.607 1.00 46.09 168 ASN A C 1
ATOM 1316 O O . ASN A 1 168 ? 7.232 -1.158 20.969 1.00 46.09 168 ASN A O 1
ATOM 1320 N N . LYS A 1 169 ? 8.625 -0.765 22.691 1.00 45.34 169 LYS A N 1
ATOM 1321 C CA . LYS A 1 169 ? 8.637 -2.148 23.200 1.00 45.34 169 LYS A CA 1
ATOM 1322 C C . LYS A 1 169 ? 7.268 -2.666 23.637 1.00 45.34 169 LYS A C 1
ATOM 1324 O O . LYS A 1 169 ? 6.980 -3.840 23.430 1.00 45.34 169 LYS A O 1
ATOM 1329 N N . THR A 1 170 ? 6.394 -1.816 24.175 1.00 45.09 170 THR A N 1
ATOM 1330 C CA . THR A 1 170 ? 5.066 -2.241 24.664 1.00 45.09 170 THR A CA 1
ATOM 1331 C C . THR A 1 170 ? 4.058 -2.483 23.525 1.00 45.09 170 THR A C 1
ATOM 1333 O O . THR A 1 170 ? 2.993 -3.052 23.740 1.00 45.09 170 THR A O 1
ATOM 1336 N N . ILE A 1 171 ? 4.380 -2.089 22.287 1.00 49.25 171 ILE A N 1
ATOM 1337 C CA . ILE A 1 171 ? 3.463 -2.135 21.131 1.00 49.25 171 ILE A CA 1
ATOM 1338 C C . ILE A 1 171 ? 3.524 -3.488 20.385 1.00 49.25 171 ILE A C 1
ATOM 1340 O O . ILE A 1 171 ? 2.659 -3.794 19.559 1.00 49.25 171 ILE A O 1
ATOM 1344 N N . VAL A 1 172 ? 4.527 -4.323 20.675 1.00 45.06 172 VAL A N 1
ATOM 1345 C CA . VAL A 1 172 ? 5.004 -5.371 19.753 1.00 45.06 172 VAL A CA 1
ATOM 1346 C C . VAL A 1 172 ? 4.107 -6.623 19.664 1.00 45.06 172 VAL A C 1
ATOM 1348 O O . VAL A 1 172 ? 4.195 -7.344 18.676 1.00 45.06 172 VAL A O 1
ATOM 1351 N N . GLU A 1 173 ? 3.159 -6.869 20.574 1.00 48.16 173 GLU A N 1
ATOM 1352 C CA . GLU A 1 173 ? 2.446 -8.171 20.619 1.00 48.16 173 GLU A CA 1
ATOM 1353 C C . GLU A 1 173 ? 1.021 -8.206 20.027 1.00 48.16 173 GLU A C 1
ATOM 1355 O O . GLU A 1 173 ? 0.325 -9.225 20.083 1.00 48.16 173 GLU A O 1
ATOM 1360 N N . ASN A 1 174 ? 0.569 -7.138 19.366 1.00 52.50 174 ASN A N 1
ATOM 1361 C CA . ASN A 1 174 ? -0.675 -7.199 18.591 1.00 52.50 174 ASN A CA 1
ATOM 1362 C C . ASN A 1 174 ? -0.402 -7.774 17.194 1.00 52.50 174 ASN A C 1
ATOM 1364 O O . ASN A 1 174 ? -0.143 -7.035 16.243 1.00 52.50 174 ASN A O 1
ATOM 1368 N N . HIS A 1 175 ? -0.438 -9.108 17.091 1.00 53.31 175 HIS A N 1
ATOM 1369 C CA . HIS A 1 175 ? -0.318 -9.840 15.827 1.00 53.31 175 HIS A CA 1
ATOM 1370 C C . HIS A 1 175 ? -1.328 -9.332 14.788 1.00 53.31 175 HIS A C 1
ATOM 1372 O O . HIS A 1 175 ? -2.535 -9.331 15.038 1.00 53.31 175 HIS A O 1
ATOM 1378 N N . ALA A 1 176 ? -0.820 -8.933 13.622 1.00 57.50 176 ALA A N 1
ATOM 1379 C CA . ALA A 1 176 ? -1.631 -8.660 12.444 1.00 57.50 176 ALA A CA 1
ATOM 1380 C C . ALA A 1 176 ? -2.361 -9.942 12.023 1.00 57.50 176 ALA A C 1
ATOM 1382 O O . ALA A 1 176 ? -1.743 -11.004 11.920 1.00 57.50 176 ALA A O 1
ATOM 1383 N N . SER A 1 177 ? -3.665 -9.851 11.769 1.00 59.69 177 SER A N 1
ATOM 1384 C CA . SER A 1 177 ? -4.424 -10.939 11.151 1.00 59.69 177 SER A CA 1
ATOM 1385 C C . SER A 1 177 ? -4.629 -10.628 9.675 1.00 59.69 177 SER A C 1
ATOM 1387 O O . SER A 1 177 ? -5.179 -9.576 9.330 1.00 59.69 177 SER A O 1
ATOM 1389 N N . TYR A 1 178 ? -4.210 -11.542 8.802 1.00 57.97 178 TYR A N 1
ATOM 1390 C CA . TYR A 1 178 ? -4.524 -11.445 7.381 1.00 57.97 178 TYR A CA 1
ATOM 1391 C C . TYR A 1 178 ? -5.967 -11.841 7.161 1.00 57.97 178 TYR A C 1
ATOM 1393 O O . TYR A 1 178 ? -6.410 -12.905 7.579 1.00 57.97 178 TYR A O 1
ATOM 1401 N N . SER A 1 179 ? -6.700 -10.962 6.498 1.00 54.47 179 SER A N 1
ATOM 1402 C CA . SER A 1 179 ? -8.110 -11.181 6.271 1.00 54.47 179 SER A CA 1
ATOM 1403 C C . SER A 1 179 ? -8.339 -12.171 5.128 1.00 54.47 179 SER A C 1
ATOM 1405 O O . SER A 1 179 ? -8.309 -11.806 3.941 1.00 54.47 179 SER A O 1
ATOM 1407 N N . SER A 1 180 ? -8.699 -13.406 5.474 1.00 58.00 180 SER A N 1
ATOM 1408 C CA . SER A 1 180 ? -9.655 -14.139 4.648 1.00 58.00 180 SER A CA 1
ATOM 1409 C C . SER A 1 180 ? -11.052 -13.517 4.833 1.00 58.00 180 SER A C 1
ATOM 1411 O O . SER A 1 180 ? -11.359 -12.943 5.878 1.00 58.00 180 SER A O 1
ATOM 1413 N N . ASN A 1 181 ? -11.939 -13.631 3.841 1.00 53.03 181 ASN A N 1
ATOM 1414 C CA . ASN A 1 181 ? -13.315 -13.123 3.971 1.00 53.03 181 ASN A CA 1
ATOM 1415 C C . ASN A 1 181 ? -14.083 -13.744 5.159 1.00 53.03 181 ASN A C 1
ATOM 1417 O O . ASN A 1 181 ? -15.060 -13.160 5.632 1.00 53.03 181 ASN A O 1
ATOM 1421 N N . ALA A 1 182 ? -13.657 -14.918 5.639 1.00 53.47 182 ALA A N 1
ATOM 1422 C CA . ALA A 1 182 ? -14.241 -15.587 6.796 1.00 53.47 182 ALA A CA 1
ATOM 1423 C C . ALA A 1 182 ? -13.860 -14.903 8.124 1.00 53.47 182 ALA A C 1
ATOM 1425 O O . ALA A 1 182 ? -14.722 -14.759 8.993 1.00 53.47 182 ALA A O 1
ATOM 1426 N N . ASP A 1 183 ? -12.624 -14.409 8.249 1.00 64.25 183 ASP A N 1
ATOM 1427 C CA . ASP A 1 183 ? -12.110 -13.775 9.476 1.00 64.25 183 ASP A CA 1
ATOM 1428 C C . ASP A 1 183 ? -12.699 -12.379 9.711 1.00 64.25 183 ASP A C 1
ATOM 1430 O O . ASP A 1 183 ? -12.921 -11.961 10.844 1.00 64.25 183 ASP A O 1
ATOM 1434 N N . LEU A 1 184 ? -13.025 -11.658 8.636 1.00 63.75 184 LEU A N 1
ATOM 1435 C CA . LEU A 1 184 ? -13.721 -10.375 8.746 1.00 63.75 184 LEU A CA 1
ATOM 1436 C C . LEU A 1 184 ? -15.138 -10.548 9.265 1.00 63.75 184 LEU A C 1
ATOM 1438 O O . LEU A 1 184 ? -15.560 -9.865 10.196 1.00 63.75 184 LEU A O 1
ATOM 1442 N N . ARG A 1 185 ? -15.886 -11.475 8.660 1.00 67.25 185 ARG A N 1
ATOM 1443 C CA . ARG A 1 185 ? -17.269 -11.721 9.060 1.00 67.25 185 ARG A CA 1
ATOM 1444 C C . ARG A 1 185 ? -17.340 -12.168 10.505 1.00 67.25 185 ARG A C 1
ATOM 1446 O O . ARG A 1 185 ? -18.245 -11.718 11.186 1.00 67.25 185 ARG A O 1
ATOM 1453 N N . SER A 1 186 ? -16.418 -12.999 10.987 1.00 71.00 186 SER A N 1
ATOM 1454 C CA . SER A 1 186 ? -16.411 -13.390 12.399 1.00 71.00 186 SER A CA 1
ATOM 1455 C C . SER A 1 186 ? -16.178 -12.188 13.320 1.00 71.00 186 SER A C 1
ATOM 1457 O O . SER A 1 186 ? -16.867 -12.081 14.330 1.00 71.00 186 SER A O 1
ATOM 1459 N N . TYR A 1 187 ? -15.322 -11.234 12.935 1.00 68.62 187 TYR A N 1
ATOM 1460 C CA . TYR A 1 187 ? -15.068 -10.023 13.721 1.00 68.62 187 TYR A CA 1
ATOM 1461 C C . TYR A 1 187 ? -16.301 -9.108 13.859 1.00 68.62 187 TYR A C 1
ATOM 1463 O O . TYR A 1 187 ? -16.518 -8.525 14.921 1.00 68.62 187 TYR A O 1
ATOM 1471 N N . PHE A 1 188 ? -17.138 -9.004 12.818 1.00 69.75 188 PHE A N 1
ATOM 1472 C CA . PHE A 1 188 ? -18.367 -8.187 12.851 1.00 69.75 188 PHE A CA 1
ATOM 1473 C C . PHE A 1 188 ? -19.630 -8.962 13.254 1.00 69.75 188 PHE A C 1
ATOM 1475 O O . PHE A 1 188 ? -20.574 -8.368 13.773 1.00 69.75 188 PHE A O 1
ATOM 1482 N N . ASN A 1 189 ? -19.665 -10.280 13.035 1.00 65.62 189 ASN A N 1
ATOM 1483 C CA . ASN A 1 189 ? -20.817 -11.141 13.325 1.00 65.62 189 ASN A CA 1
ATOM 1484 C C . ASN A 1 189 ? -20.784 -11.759 14.725 1.00 65.62 189 ASN A C 1
ATOM 1486 O O . ASN A 1 189 ? -21.678 -12.548 15.035 1.00 65.62 189 ASN A O 1
ATOM 1490 N N . THR A 1 190 ? -19.825 -11.416 15.594 1.00 60.25 190 THR A N 1
ATOM 1491 C CA . THR A 1 190 ? -19.985 -11.649 17.039 1.00 60.25 190 THR A CA 1
ATOM 1492 C C . THR A 1 190 ? -21.122 -10.762 17.551 1.00 60.25 190 THR A C 1
ATOM 1494 O O . THR A 1 190 ? -20.936 -9.657 18.056 1.00 60.25 190 THR A O 1
ATOM 1497 N N . SER A 1 191 ? -22.327 -11.280 17.347 1.00 47.75 191 SER A N 1
ATOM 1498 C CA . SER A 1 191 ? -23.669 -10.709 17.446 1.00 47.75 191 SER A CA 1
ATOM 1499 C C . SER A 1 191 ? -24.087 -10.246 18.843 1.00 47.75 191 SER A C 1
ATOM 1501 O O . SER A 1 191 ? -25.241 -9.884 19.054 1.00 47.75 191 SER A O 1
ATOM 1503 N N . THR A 1 192 ? -23.160 -10.206 19.794 1.00 54.72 192 THR A N 1
ATOM 1504 C CA . THR A 1 192 ? -23.404 -9.771 21.171 1.00 54.72 192 THR A CA 1
ATOM 1505 C C . THR A 1 192 ? -22.829 -8.390 21.479 1.00 54.72 192 THR A C 1
ATOM 1507 O O . THR A 1 192 ? -23.238 -7.779 22.466 1.00 54.72 192 THR A O 1
ATOM 1510 N N . ASN A 1 193 ? -21.940 -7.843 20.640 1.00 57.75 193 ASN A N 1
ATOM 1511 C CA . ASN A 1 193 ? -21.406 -6.499 20.857 1.00 57.75 193 ASN A CA 1
ATOM 1512 C C . ASN A 1 193 ? -22.338 -5.437 20.251 1.00 57.75 193 ASN A C 1
ATOM 1514 O O . ASN A 1 193 ? -22.295 -5.111 19.067 1.00 57.75 193 ASN A O 1
ATOM 1518 N N . SER A 1 194 ? -23.197 -4.867 21.095 1.00 63.91 194 SER A N 1
ATOM 1519 C CA . SER A 1 194 ? -24.062 -3.725 20.764 1.00 63.91 194 SER A CA 1
ATOM 1520 C C . SER A 1 194 ? -23.300 -2.406 20.568 1.00 63.91 194 SER A C 1
ATOM 1522 O O . SER A 1 194 ? -23.903 -1.400 20.198 1.00 63.91 194 SER A O 1
ATOM 1524 N N . LYS A 1 195 ? -21.988 -2.397 20.823 1.00 73.12 195 LYS A N 1
ATOM 1525 C CA . LYS A 1 195 ? -21.172 -1.187 20.934 1.00 73.12 195 LYS A CA 1
ATOM 1526 C C . LYS A 1 195 ? -20.664 -0.706 19.563 1.00 73.12 195 LYS A C 1
ATOM 1528 O O . LYS A 1 195 ? -20.373 -1.543 18.706 1.00 73.12 195 LYS A O 1
ATOM 1533 N N . PRO A 1 196 ? -20.525 0.612 19.352 1.00 71.88 196 PRO A N 1
ATOM 1534 C CA . PRO A 1 196 ? -20.047 1.163 18.094 1.00 71.88 196 PRO A CA 1
ATOM 1535 C C . PRO A 1 196 ? -18.528 0.982 17.897 1.00 71.88 196 PRO A C 1
ATOM 1537 O O . PRO A 1 196 ? -17.740 0.990 18.847 1.00 71.88 196 PRO A O 1
ATOM 1540 N N . TYR A 1 197 ? -18.151 0.799 16.633 1.00 81.44 197 TYR A N 1
ATOM 1541 C CA .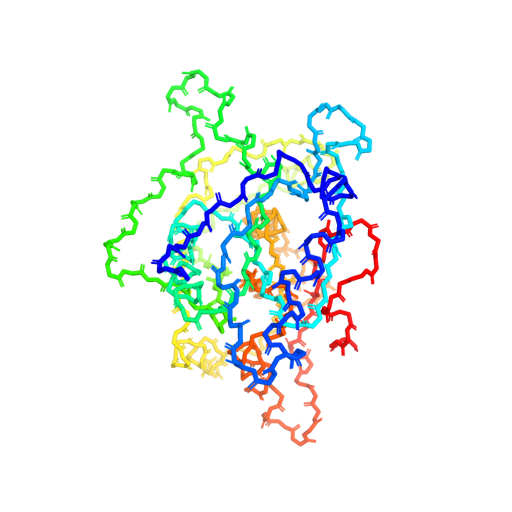 TYR A 1 197 ? -16.818 0.612 16.082 1.00 81.44 197 TYR A CA 1
ATOM 1542 C C . TYR A 1 197 ? -16.370 1.855 15.311 1.00 81.44 197 TYR A C 1
ATOM 1544 O O . TYR A 1 197 ? -17.112 2.392 14.483 1.00 81.44 197 TYR A O 1
ATOM 1552 N N . VAL A 1 198 ? -15.109 2.233 15.496 1.00 87.38 198 VAL A N 1
ATOM 1553 C CA . VAL A 1 198 ? -14.410 3.170 14.611 1.00 87.38 198 VAL A CA 1
ATOM 1554 C C . VAL A 1 198 ? -13.402 2.386 13.775 1.00 87.38 198 VAL A C 1
ATOM 1556 O O . VAL A 1 198 ? -12.510 1.732 14.311 1.00 87.38 198 VAL A O 1
ATOM 1559 N N . CYS A 1 199 ? -13.547 2.432 12.456 1.00 89.94 199 CYS A N 1
ATOM 1560 C CA . CYS A 1 199 ? -12.624 1.840 11.497 1.00 89.94 199 CYS A CA 1
ATOM 1561 C C . CYS A 1 199 ? -11.707 2.934 10.948 1.00 89.94 199 CYS A C 1
ATOM 1563 O O . CYS A 1 199 ? -12.178 3.849 10.276 1.00 89.94 199 CYS A O 1
ATOM 1565 N N . ILE A 1 200 ? -10.409 2.838 11.213 1.00 91.31 200 ILE A N 1
ATOM 1566 C CA . ILE A 1 200 ? -9.393 3.762 10.705 1.00 91.31 200 ILE A CA 1
ATOM 1567 C C . ILE A 1 200 ? -8.740 3.117 9.489 1.00 91.31 200 ILE A C 1
ATOM 1569 O O . ILE A 1 200 ? -8.007 2.144 9.639 1.00 91.31 200 ILE A O 1
ATOM 1573 N N . VAL A 1 201 ? -8.999 3.642 8.295 1.00 93.44 201 VAL A N 1
ATOM 1574 C CA . VAL A 1 201 ? -8.384 3.162 7.052 1.00 93.44 201 VAL A CA 1
ATOM 1575 C C . VAL A 1 201 ? -7.206 4.048 6.701 1.00 93.44 201 VAL A C 1
ATOM 1577 O O . VAL A 1 201 ? -7.362 5.260 6.563 1.00 93.44 201 VAL A O 1
ATOM 1580 N N . THR A 1 202 ? -6.025 3.453 6.583 1.00 93.38 202 THR A N 1
ATOM 1581 C CA . THR A 1 202 ? -4.782 4.187 6.336 1.00 93.38 202 THR A CA 1
ATOM 1582 C C . THR A 1 202 ? -3.727 3.278 5.691 1.00 93.38 202 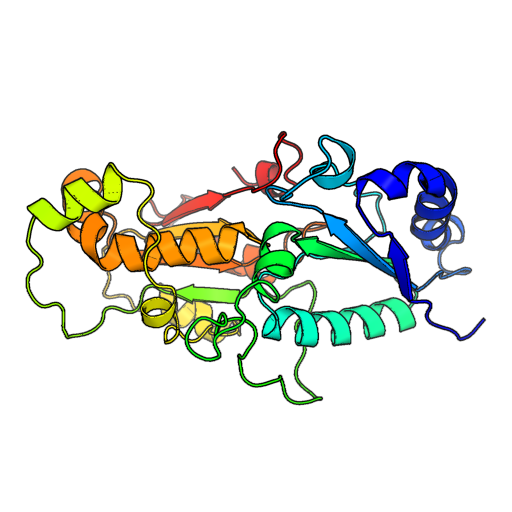THR A C 1
ATOM 1584 O O . THR A 1 202 ? -4.022 2.144 5.312 1.00 93.38 202 THR A O 1
ATOM 1587 N N . TYR A 1 203 ? -2.517 3.791 5.496 1.00 93.06 203 TYR A N 1
ATOM 1588 C CA . TYR A 1 203 ? -1.392 3.108 4.852 1.00 93.06 203 TYR A CA 1
ATOM 1589 C C . TYR A 1 203 ? -0.069 3.770 5.270 1.00 93.06 203 TYR A C 1
ATOM 1591 O O . TYR A 1 203 ? -0.054 4.801 5.956 1.00 93.06 203 TYR A O 1
ATOM 1599 N N . GLY A 1 204 ? 1.065 3.184 4.877 1.00 90.19 204 GLY A N 1
ATOM 1600 C CA . GLY A 1 204 ? 2.397 3.708 5.189 1.00 90.19 204 GLY A CA 1
ATOM 1601 C C . GLY A 1 204 ? 2.569 4.003 6.684 1.00 90.19 204 GLY A C 1
ATOM 1602 O O . GLY A 1 204 ? 2.221 3.179 7.530 1.00 90.19 204 GLY A O 1
ATOM 1603 N N . VAL A 1 205 ? 3.066 5.195 7.030 1.00 87.19 205 VAL A N 1
ATOM 1604 C CA . VAL A 1 205 ? 3.269 5.620 8.432 1.00 87.19 205 VAL A CA 1
ATOM 1605 C C . VAL A 1 205 ? 1.975 5.876 9.214 1.00 87.19 205 VAL A C 1
ATOM 1607 O O . VAL A 1 205 ? 2.001 5.907 10.445 1.00 87.19 205 VAL A O 1
ATOM 1610 N N . GLY A 1 206 ? 0.839 6.022 8.531 1.00 88.75 206 GLY A N 1
ATOM 1611 C CA . GLY A 1 206 ? -0.448 6.217 9.190 1.00 88.75 206 GLY A CA 1
ATOM 1612 C C . GLY A 1 206 ? -0.873 4.989 9.989 1.00 88.75 206 GLY A C 1
ATOM 1613 O O . GLY A 1 206 ? -1.470 5.130 11.049 1.00 88.75 206 GLY A O 1
ATOM 1614 N N . VAL A 1 207 ? -0.472 3.788 9.561 1.00 89.94 207 VAL A N 1
ATOM 1615 C CA . VAL A 1 207 ? -0.771 2.532 10.267 1.00 89.94 207 VAL A CA 1
ATOM 1616 C C . VAL A 1 207 ? -0.076 2.453 11.627 1.00 89.94 207 VAL A C 1
ATOM 1618 O O . VAL A 1 207 ? -0.783 2.308 12.623 1.00 89.94 207 VAL A O 1
ATOM 1621 N N . PRO A 1 208 ? 1.264 2.560 11.752 1.00 86.06 208 PRO A N 1
ATOM 1622 C CA . PRO A 1 208 ? 1.902 2.550 13.064 1.00 86.06 208 PRO A CA 1
ATOM 1623 C C . PRO A 1 208 ? 1.453 3.723 13.937 1.00 86.06 208 PRO A C 1
ATOM 1625 O O . PRO A 1 208 ? 1.309 3.523 15.138 1.00 86.06 208 PRO A O 1
ATOM 1628 N N . LEU A 1 209 ? 1.146 4.895 13.366 1.00 84.06 209 LEU A N 1
ATOM 1629 C CA . LEU A 1 209 ? 0.567 6.004 14.130 1.00 84.06 209 LEU A CA 1
ATOM 1630 C C . LEU A 1 209 ? -0.824 5.648 14.672 1.00 84.06 209 LEU A C 1
ATOM 1632 O O . LEU A 1 209 ? -1.064 5.769 15.867 1.00 84.06 209 LEU A O 1
ATOM 1636 N N . ALA A 1 210 ? -1.723 5.140 13.828 1.00 86.75 210 ALA A N 1
ATOM 1637 C CA . ALA A 1 210 ? -3.056 4.702 14.232 1.00 86.75 210 ALA A CA 1
ATOM 1638 C C . ALA A 1 210 ? -3.000 3.551 15.248 1.00 86.75 210 ALA A C 1
ATOM 1640 O O . ALA A 1 210 ? -3.854 3.466 16.124 1.00 86.75 210 ALA A O 1
ATOM 1641 N N . ARG A 1 211 ? -1.979 2.688 15.180 1.00 84.62 211 ARG A N 1
ATOM 1642 C CA . ARG A 1 211 ? -1.732 1.620 16.161 1.00 84.62 211 ARG A CA 1
ATOM 1643 C C . ARG A 1 211 ? -1.131 2.132 17.469 1.00 84.62 211 ARG A C 1
ATOM 1645 O O . ARG A 1 211 ? -1.500 1.628 18.520 1.00 84.62 211 ARG A O 1
ATOM 1652 N N . GLN A 1 212 ? -0.231 3.112 17.434 1.00 79.19 212 GLN A N 1
ATOM 1653 C CA . GLN A 1 212 ? 0.271 3.793 18.634 1.00 79.19 212 GLN A CA 1
ATOM 1654 C C . GLN A 1 212 ? -0.874 4.486 19.359 1.00 79.19 212 GLN A C 1
ATOM 1656 O O . GLN A 1 212 ? -1.054 4.287 20.558 1.00 79.19 212 GLN A O 1
ATOM 1661 N N . VAL A 1 213 ? -1.685 5.218 18.591 1.00 74.88 213 VAL A N 1
AT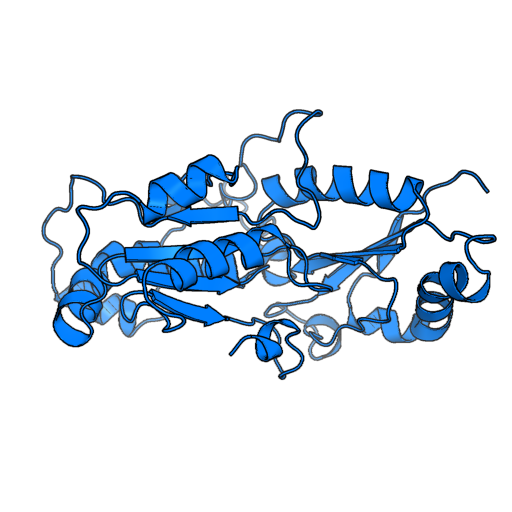OM 1662 C CA . VAL A 1 213 ? -2.968 5.763 19.016 1.00 74.88 213 VAL A CA 1
ATOM 1663 C C . VAL A 1 213 ? -3.801 4.633 19.595 1.00 74.88 213 VAL A C 1
ATOM 1665 O O . VAL A 1 213 ? -4.150 4.753 20.743 1.00 74.88 213 VAL A O 1
ATOM 1668 N N . LEU A 1 214 ? -4.019 3.497 18.926 1.00 75.56 214 LEU A N 1
ATOM 1669 C CA . LEU A 1 214 ? -4.783 2.362 19.469 1.00 75.56 214 LEU A CA 1
ATOM 1670 C C . LEU A 1 214 ? -4.277 1.874 20.833 1.00 75.56 214 LEU A C 1
ATOM 1672 O O . LEU A 1 214 ? -5.071 1.690 21.748 1.00 75.56 214 LEU A O 1
ATOM 1676 N N . THR A 1 215 ? -2.968 1.664 20.974 1.00 71.50 215 THR A N 1
ATOM 1677 C CA . THR A 1 215 ? -2.355 1.206 22.224 1.00 71.50 215 THR A CA 1
ATOM 1678 C C . THR A 1 215 ? -2.552 2.244 23.318 1.00 71.50 215 THR A C 1
ATOM 1680 O O . THR A 1 215 ? -3.044 1.915 24.391 1.00 71.50 215 THR A O 1
ATOM 1683 N N . LEU A 1 216 ? -2.250 3.511 23.031 1.00 68.50 216 LEU A N 1
ATOM 1684 C CA . LEU A 1 216 ? -2.452 4.610 23.967 1.00 68.50 216 LEU A CA 1
ATOM 1685 C C . LEU A 1 216 ? -3.944 4.844 24.263 1.00 68.50 216 LEU A C 1
ATOM 1687 O O . LEU A 1 216 ? -4.315 5.174 25.381 1.00 68.50 216 LEU A O 1
ATOM 1691 N N . PHE A 1 217 ? -4.814 4.618 23.282 1.00 66.50 217 PHE A N 1
ATOM 1692 C CA . PHE A 1 217 ? -6.266 4.753 23.342 1.00 66.50 217 PHE A CA 1
ATOM 1693 C C . PHE A 1 217 ? -6.892 3.635 24.171 1.00 66.50 217 PHE A C 1
ATOM 1695 O O . PHE A 1 217 ? -7.856 3.891 24.882 1.00 66.50 217 PHE A O 1
ATOM 1702 N N . LEU A 1 218 ? -6.341 2.422 24.153 1.00 65.69 218 LEU A N 1
ATOM 1703 C CA . LEU A 1 218 ? -6.745 1.377 25.093 1.00 65.69 218 LEU A CA 1
ATOM 1704 C C . LEU A 1 218 ? -6.484 1.811 26.545 1.00 65.69 218 LEU A C 1
ATOM 1706 O O . LEU A 1 218 ? -7.267 1.452 27.418 1.00 65.69 218 LEU A O 1
ATOM 1710 N N . PHE A 1 219 ? -5.456 2.632 26.794 1.00 65.62 219 PHE A N 1
ATOM 1711 C CA . PHE A 1 219 ? -5.172 3.188 28.123 1.00 65.62 219 PHE A CA 1
ATOM 1712 C C . PHE A 1 219 ? -5.980 4.457 28.456 1.00 65.62 219 PHE A C 1
ATOM 1714 O O . PHE A 1 219 ? -6.484 4.582 29.564 1.00 65.62 219 PHE A O 1
ATOM 1721 N N . ILE A 1 220 ? -6.114 5.395 27.513 1.00 62.41 220 ILE A N 1
ATOM 1722 C CA . ILE A 1 220 ? -6.662 6.750 27.731 1.00 62.41 220 ILE A CA 1
ATOM 1723 C C . ILE A 1 220 ? -8.075 6.905 27.168 1.00 62.41 220 ILE A C 1
ATOM 1725 O O . ILE A 1 220 ? -8.966 7.517 27.754 1.00 62.41 220 ILE A O 1
ATOM 1729 N N . ALA A 1 221 ? -8.283 6.395 25.964 1.00 58.03 221 ALA A N 1
ATOM 1730 C CA . ALA A 1 221 ? -9.471 6.672 25.185 1.00 58.03 221 ALA A CA 1
ATOM 1731 C C . ALA A 1 221 ? -10.611 5.705 25.480 1.00 58.03 221 ALA A C 1
ATOM 1733 O O . ALA A 1 221 ? -11.741 6.019 25.142 1.00 58.03 221 ALA A O 1
ATOM 1734 N N . GLN A 1 222 ? -10.389 4.572 26.147 1.00 58.34 222 GLN A N 1
ATOM 1735 C CA . GLN A 1 222 ? -11.523 3.797 26.641 1.00 58.34 222 GLN A CA 1
ATOM 1736 C C . GLN A 1 222 ? -12.332 4.627 27.653 1.00 58.34 222 GLN A C 1
ATOM 1738 O O . GLN A 1 222 ? -13.553 4.605 27.621 1.00 58.34 222 GLN A O 1
ATOM 1743 N N . GLU A 1 223 ? -11.676 5.459 28.458 1.00 61.88 223 GLU A N 1
ATOM 1744 C CA . GLU A 1 223 ? -12.343 6.477 29.271 1.00 61.88 223 GLU A CA 1
ATOM 1745 C C . GLU A 1 223 ? -13.002 7.544 28.381 1.00 61.88 223 GLU A C 1
ATOM 1747 O O . GLU A 1 223 ? -14.220 7.700 28.406 1.00 61.88 223 GLU A O 1
ATOM 1752 N N . VAL A 1 224 ? -12.239 8.243 27.532 1.00 66.88 224 VAL A N 1
ATOM 1753 C CA . VAL A 1 224 ? -12.766 9.397 26.778 1.00 66.88 224 VAL A CA 1
ATOM 1754 C C . VAL A 1 224 ? -13.730 8.999 25.657 1.00 66.88 224 VAL A C 1
ATOM 1756 O O . VAL A 1 224 ? -14.829 9.531 25.590 1.00 66.88 224 VAL A O 1
ATOM 1759 N N . LEU A 1 225 ? -13.368 8.082 24.761 1.00 67.06 225 LEU A N 1
ATOM 1760 C CA . LEU A 1 225 ? -14.240 7.626 23.678 1.00 67.06 225 LEU A CA 1
ATOM 1761 C C . LEU A 1 225 ? -15.452 6.860 24.188 1.00 67.06 225 LEU A C 1
ATOM 1763 O O . LEU A 1 225 ? -16.531 7.151 23.687 1.00 67.06 225 LEU A O 1
ATOM 1767 N N . CYS A 1 226 ? -15.337 5.958 25.174 1.00 69.50 226 CYS A N 1
ATOM 1768 C CA . CYS A 1 226 ? -16.540 5.277 25.671 1.00 69.50 226 CYS A CA 1
ATOM 1769 C C . CYS A 1 226 ? -17.440 6.250 26.437 1.00 69.50 226 CYS A C 1
ATOM 1771 O O . CYS A 1 226 ? -18.642 6.266 26.180 1.00 69.50 226 CYS A O 1
ATOM 1773 N N . LYS A 1 227 ? -16.892 7.086 27.338 1.00 72.31 227 LYS A N 1
ATOM 1774 C CA . LYS A 1 227 ? -17.718 8.007 28.142 1.00 72.31 227 LYS A CA 1
ATOM 1775 C C . LYS A 1 227 ? -18.265 9.178 27.326 1.00 72.31 227 LYS A C 1
ATOM 1777 O O . LYS A 1 227 ? -19.417 9.551 27.520 1.00 72.31 227 LYS A O 1
ATOM 1782 N N . LYS A 1 228 ? -17.467 9.773 26.430 1.00 75.88 228 LYS A N 1
ATOM 1783 C CA . LYS A 1 228 ? -17.847 10.983 25.674 1.00 75.88 228 LYS A CA 1
ATOM 1784 C C . LYS A 1 228 ? -18.530 10.680 24.345 1.00 75.88 228 LYS A C 1
ATOM 1786 O O . LYS A 1 228 ? -19.420 11.428 23.955 1.00 75.88 228 LYS A O 1
ATOM 1791 N N . TYR A 1 229 ? -18.118 9.620 23.646 1.00 75.88 229 TYR A N 1
ATOM 1792 C CA . TYR A 1 229 ? -18.581 9.336 22.280 1.00 75.88 229 TYR A CA 1
ATOM 1793 C C . TYR A 1 229 ? -19.211 7.943 22.097 1.00 75.88 229 TYR A C 1
ATOM 1795 O O . TYR A 1 229 ? -19.733 7.647 21.026 1.00 75.88 229 TYR A O 1
ATOM 1803 N N . GLY A 1 230 ? -19.189 7.087 23.121 1.00 78.88 230 GLY A N 1
ATOM 1804 C CA . GLY A 1 230 ? -19.739 5.735 23.095 1.00 78.88 230 GLY A CA 1
ATOM 1805 C C . GLY A 1 230 ? -18.928 4.674 22.338 1.00 78.88 230 GLY A C 1
ATOM 1806 O O . GLY A 1 230 ? -19.391 3.538 22.295 1.00 78.88 230 GLY A O 1
ATOM 1807 N N . TYR A 1 231 ? -17.760 4.973 21.747 1.00 78.19 231 TYR A N 1
ATOM 1808 C CA . TYR A 1 231 ? -16.982 3.979 20.976 1.00 78.19 231 TYR A CA 1
ATOM 1809 C C . TYR A 1 231 ? -16.176 3.047 21.868 1.00 78.19 231 TYR A C 1
ATOM 1811 O O . TYR A 1 231 ? -15.383 3.506 22.682 1.00 78.19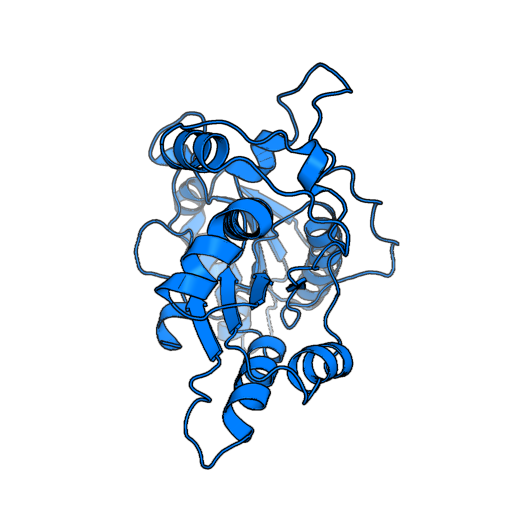 231 TYR A O 1
ATOM 1819 N N . GLU A 1 232 ? -16.321 1.739 21.649 1.00 75.56 232 GLU A N 1
ATOM 1820 C CA . GLU A 1 232 ? -15.612 0.717 22.434 1.00 75.56 232 GLU A CA 1
ATOM 1821 C C . GLU A 1 232 ? -14.593 -0.092 21.656 1.00 75.56 232 GLU A C 1
ATOM 1823 O O . GLU A 1 232 ? -13.724 -0.715 22.265 1.00 75.56 232 GLU A O 1
ATOM 1828 N N . ASN A 1 233 ? -14.714 -0.104 20.334 1.00 81.56 233 ASN A N 1
ATOM 1829 C CA . ASN A 1 233 ? -13.860 -0.902 19.479 1.00 81.56 233 ASN A CA 1
ATOM 1830 C C . ASN A 1 233 ? -13.260 -0.008 18.404 1.00 81.56 233 ASN A C 1
ATOM 1832 O O . ASN A 1 233 ? -13.968 0.750 17.739 1.00 81.56 233 ASN A O 1
ATOM 1836 N N . VAL A 1 234 ? -11.952 -0.127 18.216 1.00 84.12 234 VAL A N 1
ATOM 1837 C CA . VAL A 1 234 ? -11.245 0.559 17.141 1.00 84.12 234 VAL A CA 1
ATOM 1838 C C . VAL A 1 234 ? -10.530 -0.496 16.310 1.00 84.12 234 VAL A C 1
ATOM 1840 O O . VAL A 1 234 ? -9.845 -1.375 16.836 1.00 84.12 234 VAL A O 1
ATOM 1843 N N . LEU A 1 235 ? -10.727 -0.424 15.000 1.00 87.56 235 LEU A N 1
ATOM 1844 C CA . LEU A 1 235 ? -10.116 -1.311 14.023 1.00 87.56 235 LEU A CA 1
ATOM 1845 C C . LEU A 1 235 ? -9.243 -0.472 13.100 1.00 87.56 235 LEU A C 1
ATOM 1847 O O . LEU A 1 235 ? -9.758 0.397 12.401 1.00 87.56 235 LEU A O 1
ATOM 1851 N N . VAL A 1 236 ? -7.940 -0.738 13.067 1.00 90.56 236 VAL A N 1
ATOM 1852 C CA . VAL A 1 236 ? -7.065 -0.139 12.053 1.00 90.56 236 VAL A CA 1
ATOM 1853 C C . VAL A 1 236 ? -7.007 -1.080 10.855 1.00 90.56 236 VAL A C 1
ATOM 1855 O O . VAL A 1 236 ? -6.742 -2.274 11.004 1.00 90.56 236 VAL A O 1
ATOM 1858 N N . ILE A 1 237 ? -7.280 -0.536 9.675 1.00 93.31 237 ILE A N 1
ATOM 1859 C CA . ILE A 1 237 ? -7.275 -1.227 8.391 1.00 93.31 237 ILE A CA 1
ATOM 1860 C C . ILE A 1 237 ? -6.153 -0.617 7.556 1.00 93.31 237 ILE A C 1
ATOM 1862 O O . ILE A 1 237 ? -6.206 0.553 7.180 1.00 93.31 237 ILE A O 1
ATOM 1866 N N . ASP A 1 238 ? -5.137 -1.418 7.279 1.00 94.50 238 ASP A N 1
ATOM 1867 C CA . ASP A 1 238 ? -4.040 -1.067 6.387 1.00 94.50 238 ASP A CA 1
ATOM 1868 C C . ASP A 1 238 ? -4.392 -1.467 4.955 1.00 94.50 238 ASP A C 1
ATOM 1870 O O . ASP A 1 238 ? -4.806 -2.601 4.681 1.00 94.50 238 ASP A O 1
ATOM 1874 N N . THR A 1 239 ? -4.253 -0.496 4.059 1.00 95.38 239 THR A N 1
ATOM 1875 C CA . THR A 1 239 ? -4.589 -0.583 2.639 1.00 95.38 239 THR A CA 1
ATOM 1876 C C . THR A 1 239 ? -3.351 -0.283 1.799 1.00 95.38 239 THR A C 1
ATOM 1878 O O . THR A 1 239 ? -3.187 0.840 1.325 1.00 95.38 239 THR A O 1
ATOM 1881 N N . PRO A 1 240 ? -2.460 -1.270 1.578 1.00 94.88 240 PRO A N 1
ATOM 1882 C CA . PRO A 1 240 ? -1.200 -0.995 0.904 1.00 94.88 240 PRO A CA 1
ATOM 1883 C C . PRO A 1 240 ? -1.376 -0.492 -0.527 1.00 94.88 240 PRO A C 1
ATOM 1885 O O . PRO A 1 240 ? -0.551 0.281 -0.992 1.00 94.88 240 PRO A O 1
ATOM 1888 N N . CYS A 1 241 ? -2.422 -0.916 -1.244 1.00 95.50 241 CYS A N 1
ATOM 1889 C CA . CYS A 1 241 ? -2.678 -0.462 -2.609 1.00 95.50 241 CYS A CA 1
ATOM 1890 C C . CYS A 1 241 ? -3.330 0.927 -2.621 1.00 95.50 241 CYS A C 1
ATOM 1892 O O . CYS A 1 241 ? -4.433 1.106 -2.111 1.00 95.50 241 CYS A O 1
ATOM 1894 N N . LEU A 1 242 ? -2.651 1.890 -3.250 1.00 93.75 242 LEU A N 1
ATOM 1895 C CA . LEU A 1 242 ? -3.085 3.284 -3.347 1.00 93.75 242 LEU A CA 1
ATOM 1896 C C . LEU A 1 242 ? -3.781 3.583 -4.674 1.00 93.75 242 LEU A C 1
ATOM 1898 O O . LEU A 1 242 ? -4.694 4.393 -4.718 1.00 93.75 242 LEU A O 1
ATOM 1902 N N . SER A 1 243 ? -3.391 2.928 -5.770 1.00 93.62 243 SER A N 1
ATOM 1903 C CA . SER A 1 243 ? -3.932 3.247 -7.102 1.00 93.62 243 SER A CA 1
ATOM 1904 C C . SER A 1 243 ? -5.381 2.790 -7.321 1.00 93.62 243 SER A C 1
ATOM 1906 O O . SER A 1 243 ? -6.015 3.195 -8.295 1.00 93.62 243 SER A O 1
ATOM 1908 N N . LYS A 1 244 ? -5.922 1.940 -6.441 1.00 93.00 244 LYS A N 1
ATOM 1909 C CA . LYS A 1 244 ? -7.307 1.455 -6.493 1.00 93.00 244 LYS A CA 1
ATOM 1910 C C . LYS A 1 244 ? -7.804 1.065 -5.108 1.00 93.00 244 LYS A C 1
ATOM 1912 O O . LYS A 1 244 ? -7.027 0.654 -4.257 1.00 93.00 244 LYS A O 1
ATOM 1917 N N . ILE A 1 245 ? -9.123 1.099 -4.920 1.00 93.56 245 ILE A N 1
ATOM 1918 C CA . ILE A 1 245 ? -9.759 0.534 -3.725 1.00 93.56 245 ILE A CA 1
ATOM 1919 C C . ILE A 1 245 ? -9.741 -1.004 -3.810 1.00 93.56 245 ILE A C 1
ATOM 1921 O O . ILE A 1 245 ? -10.384 -1.543 -4.722 1.00 93.56 245 ILE A O 1
ATOM 1925 N N . PRO A 1 246 ? -9.099 -1.715 -2.861 1.00 94.56 246 PRO A N 1
ATOM 1926 C CA . PRO A 1 246 ? -9.093 -3.177 -2.827 1.00 94.56 246 PRO A CA 1
ATOM 1927 C C . PRO A 1 246 ? -10.508 -3.762 -2.724 1.00 94.56 246 PRO A C 1
ATOM 1929 O O . PRO A 1 246 ? -11.333 -3.290 -1.938 1.00 94.56 246 PRO A O 1
ATOM 1932 N N . ASN A 1 247 ? -10.812 -4.832 -3.462 1.00 93.12 247 ASN A N 1
ATOM 1933 C CA . ASN A 1 247 ? -12.134 -5.464 -3.411 1.00 93.12 247 ASN A CA 1
ATOM 1934 C C . ASN A 1 247 ? -12.447 -6.040 -2.029 1.00 93.12 247 ASN A C 1
ATOM 1936 O O . ASN A 1 247 ? -13.602 -5.986 -1.610 1.00 93.12 247 ASN A O 1
ATOM 1940 N N . LYS A 1 248 ? -11.446 -6.528 -1.284 1.00 92.38 248 LYS A N 1
ATOM 1941 C CA . LYS A 1 248 ? -11.671 -6.977 0.098 1.00 92.38 248 LYS A CA 1
ATOM 1942 C C . LYS A 1 248 ? -12.096 -5.831 1.017 1.00 92.38 248 LYS A C 1
ATOM 1944 O O . LYS A 1 248 ? -12.918 -6.054 1.898 1.00 92.38 248 LYS A O 1
ATOM 1949 N N . LEU A 1 249 ? -11.628 -4.602 0.773 1.00 91.94 249 LEU A N 1
ATOM 1950 C CA . LEU A 1 249 ? -12.104 -3.418 1.497 1.00 91.94 249 LEU A CA 1
ATOM 1951 C C . LEU A 1 249 ? -13.565 -3.094 1.157 1.00 91.94 249 LEU A C 1
ATOM 1953 O O . LEU A 1 249 ? -14.361 -2.795 2.046 1.00 91.94 249 LEU A O 1
ATOM 1957 N N . LYS A 1 250 ? -13.945 -3.196 -0.123 1.00 91.75 250 LYS A N 1
ATOM 1958 C CA . LYS A 1 250 ? -15.344 -3.008 -0.548 1.00 91.75 250 LYS A CA 1
ATOM 1959 C C . LYS A 1 250 ? -16.259 -4.045 0.093 1.00 91.75 250 LYS A C 1
ATOM 1961 O O . LYS A 1 250 ? -17.248 -3.679 0.716 1.00 91.75 250 LYS A O 1
ATOM 1966 N N . GLN A 1 251 ? -15.883 -5.321 0.006 1.00 89.12 251 GLN A N 1
ATOM 1967 C CA . GLN A 1 251 ? -16.625 -6.437 0.599 1.00 89.12 251 GLN A CA 1
ATOM 1968 C C . GLN A 1 251 ? -16.766 -6.278 2.115 1.00 89.12 251 GLN A C 1
ATOM 1970 O O . GLN A 1 251 ? -17.830 -6.555 2.672 1.00 89.12 251 GLN A O 1
ATOM 1975 N N . LEU A 1 252 ? -15.715 -5.787 2.775 1.00 85.44 252 LEU A N 1
ATOM 1976 C CA . LEU A 1 252 ? -15.741 -5.434 4.185 1.00 85.44 252 LEU A CA 1
ATOM 1977 C C . LEU A 1 252 ? -16.833 -4.394 4.473 1.00 85.44 252 LEU A C 1
ATOM 1979 O O . LEU A 1 252 ? -17.730 -4.656 5.274 1.00 85.44 252 LEU A O 1
ATOM 1983 N N . PHE A 1 253 ? -16.837 -3.261 3.778 1.00 87.12 253 PHE A N 1
ATOM 1984 C CA . PHE A 1 253 ? -17.843 -2.220 4.007 1.00 87.12 253 PHE A CA 1
ATOM 1985 C C . PHE A 1 253 ? -19.260 -2.616 3.576 1.00 87.12 253 PHE A C 1
ATOM 1987 O O . PHE A 1 253 ? -20.229 -2.250 4.240 1.00 87.12 253 PHE A O 1
ATOM 1994 N N . GLU A 1 254 ? -19.411 -3.403 2.515 1.00 86.50 254 GLU A N 1
ATOM 1995 C CA . GLU A 1 254 ? -20.703 -3.964 2.106 1.00 86.50 254 GLU A CA 1
ATOM 1996 C C . GLU A 1 254 ? -21.271 -4.909 3.169 1.00 86.50 254 GLU A C 1
ATOM 1998 O O . GLU A 1 254 ? -22.467 -4.861 3.462 1.00 86.50 254 GLU A O 1
ATOM 2003 N N . SER A 1 255 ? -20.421 -5.725 3.802 1.00 81.06 255 SER A N 1
ATOM 2004 C CA . SER A 1 255 ? -20.849 -6.628 4.878 1.00 81.06 255 SER A CA 1
ATOM 2005 C C . SER A 1 255 ? -21.414 -5.877 6.088 1.00 81.06 255 SER A C 1
ATOM 2007 O O . SER A 1 255 ? -22.341 -6.362 6.735 1.00 81.06 255 SER A O 1
ATOM 2009 N N . VAL A 1 256 ? -20.917 -4.661 6.329 1.00 78.12 256 VAL A N 1
ATOM 2010 C CA . VAL A 1 256 ? -21.401 -3.754 7.373 1.00 78.12 256 VAL A CA 1
ATOM 2011 C C . VAL A 1 256 ? -22.694 -3.039 6.946 1.00 78.12 256 VAL A C 1
ATOM 2013 O O . VAL A 1 256 ? -23.613 -2.896 7.749 1.00 78.12 256 VAL A O 1
ATOM 2016 N N . LYS A 1 257 ? -22.817 -2.625 5.674 1.00 77.44 257 LYS A N 1
ATOM 2017 C CA . LYS A 1 257 ? -24.018 -1.940 5.145 1.00 77.44 257 LYS A CA 1
ATOM 2018 C C . LYS A 1 257 ? -25.245 -2.853 5.032 1.00 77.44 257 LYS A C 1
ATOM 2020 O O . LYS A 1 257 ? -26.368 -2.408 5.258 1.00 77.44 257 LYS A O 1
ATOM 2025 N N . ASN A 1 258 ? -25.052 -4.126 4.690 1.00 62.38 258 ASN A N 1
ATOM 2026 C CA . ASN A 1 258 ? -26.143 -5.036 4.322 1.00 62.38 258 ASN A CA 1
ATOM 2027 C C . ASN A 1 258 ? -27.021 -5.517 5.495 1.00 62.38 258 ASN A C 1
ATOM 2029 O O . ASN A 1 258 ? -27.954 -6.286 5.272 1.00 62.38 258 ASN A O 1
ATOM 2033 N N . GLN A 1 259 ? -26.786 -5.065 6.732 1.00 61.78 259 GLN A N 1
ATOM 2034 C CA . GLN A 1 259 ? -27.564 -5.534 7.884 1.00 61.78 259 GLN A CA 1
ATOM 2035 C C . GLN A 1 259 ? -28.940 -4.857 8.044 1.00 61.78 259 GLN A C 1
ATOM 2037 O O . GLN A 1 259 ? -29.826 -5.480 8.628 1.00 61.78 259 GLN A O 1
ATOM 2042 N N . LYS A 1 260 ? -29.185 -3.641 7.518 1.00 51.53 260 LYS A N 1
ATOM 2043 C CA . LYS A 1 260 ? -30.517 -2.990 7.583 1.00 51.53 260 LYS A CA 1
ATOM 2044 C C . LYS A 1 260 ? -30.798 -2.048 6.399 1.00 51.53 260 LYS A C 1
ATOM 2046 O O . LYS A 1 260 ? -30.351 -0.908 6.386 1.00 51.53 260 LYS A O 1
ATOM 2051 N N . ALA A 1 261 ? -31.619 -2.498 5.445 1.00 59.28 261 ALA A N 1
ATOM 2052 C CA . ALA A 1 261 ? -32.396 -1.657 4.513 1.00 59.28 261 ALA A CA 1
ATOM 2053 C C . ALA A 1 261 ? -31.641 -0.500 3.807 1.00 59.28 261 ALA A C 1
ATOM 2055 O O . ALA A 1 261 ? -32.195 0.585 3.631 1.00 59.28 261 ALA A O 1
ATOM 2056 N N . GLY A 1 262 ? -30.376 -0.706 3.426 1.00 65.00 262 GLY A N 1
ATOM 2057 C CA . GLY A 1 262 ? -29.575 0.299 2.712 1.00 65.00 262 GLY A CA 1
ATOM 2058 C C . GLY A 1 262 ? -29.133 1.503 3.553 1.00 65.00 262 GLY A C 1
ATOM 2059 O O . GLY A 1 262 ? -28.567 2.445 3.003 1.00 65.00 262 GLY A O 1
ATOM 2060 N N . LYS A 1 263 ? -29.359 1.491 4.873 1.00 67.00 263 LYS A N 1
ATOM 2061 C CA . LYS A 1 263 ? -28.832 2.508 5.791 1.00 67.00 263 LYS A CA 1
ATOM 2062 C C . LYS A 1 263 ? -27.545 1.992 6.425 1.00 67.00 263 LYS A C 1
ATOM 2064 O O . LYS A 1 263 ? -27.496 0.853 6.883 1.00 67.00 263 LYS A O 1
ATOM 2069 N N . SER A 1 264 ? -26.512 2.833 6.458 1.00 68.69 264 SER A N 1
ATOM 2070 C CA . SER A 1 264 ? -25.285 2.549 7.204 1.00 68.69 264 SER A CA 1
ATOM 2071 C C . SER A 1 264 ? -25.637 2.242 8.657 1.00 68.69 264 SER A C 1
ATOM 2073 O O . SER A 1 264 ? -26.373 3.008 9.284 1.00 68.69 264 SER A O 1
ATOM 2075 N N . ASP A 1 265 ? -25.129 1.133 9.189 1.00 75.19 265 ASP A N 1
ATOM 2076 C CA . ASP A 1 265 ? -25.272 0.830 10.606 1.00 75.19 265 ASP A CA 1
ATOM 2077 C C . ASP A 1 265 ? -24.592 1.958 11.407 1.00 75.19 265 ASP A C 1
ATOM 2079 O O . ASP A 1 265 ? -23.381 2.140 11.268 1.00 75.19 265 ASP A O 1
ATOM 2083 N N . PRO A 1 266 ? -25.337 2.738 12.218 1.00 75.50 266 PRO A N 1
ATOM 2084 C CA . PRO A 1 266 ? -24.789 3.883 12.950 1.00 75.50 266 PRO A CA 1
ATOM 2085 C C . PRO A 1 266 ? -23.706 3.474 13.951 1.00 75.50 266 PRO A C 1
ATOM 2087 O O . PRO A 1 266 ? -22.989 4.326 14.472 1.00 75.50 266 PRO A O 1
ATOM 2090 N N . ARG A 1 267 ? -23.574 2.168 14.218 1.00 79.19 267 ARG A N 1
ATOM 2091 C CA . ARG A 1 267 ? -22.492 1.620 15.019 1.00 79.19 267 ARG A CA 1
ATOM 2092 C C . ARG A 1 267 ? -21.148 1.655 14.308 1.00 79.19 267 ARG A C 1
ATOM 2094 O O . ARG A 1 267 ? -20.156 1.486 14.990 1.00 79.19 267 ARG A O 1
ATOM 2101 N N . PHE A 1 268 ? -21.076 1.855 12.997 1.00 82.69 268 PHE A N 1
ATOM 2102 C CA . PHE A 1 268 ? -19.812 1.841 12.268 1.00 82.69 268 PHE A CA 1
ATOM 2103 C C . PHE A 1 268 ? -19.483 3.219 11.729 1.00 82.69 268 PHE A C 1
ATOM 2105 O O . PHE A 1 268 ? -20.182 3.752 10.870 1.00 82.69 268 PHE A O 1
ATOM 2112 N N . GLN A 1 269 ? -18.373 3.766 12.207 1.00 87.25 269 GLN A N 1
ATOM 2113 C CA . GLN A 1 2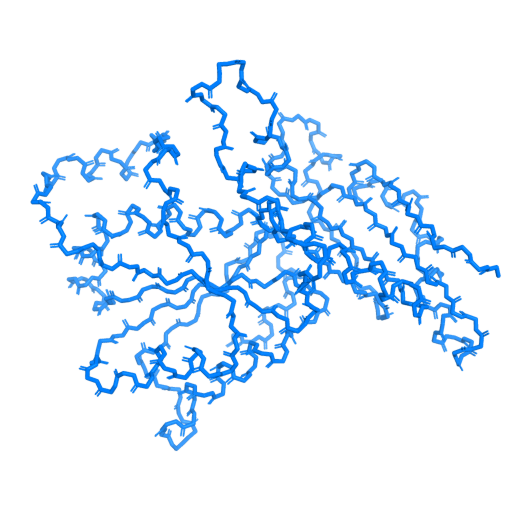69 ? -17.789 4.976 11.653 1.00 87.25 269 GLN A CA 1
ATOM 2114 C C . GLN A 1 269 ? -16.503 4.634 10.933 1.00 87.25 269 GLN A C 1
ATOM 2116 O O . GLN A 1 269 ? -15.669 3.899 11.455 1.00 87.25 269 GLN A O 1
ATOM 2121 N N . ILE A 1 270 ? -16.358 5.152 9.720 1.00 88.69 270 ILE A N 1
ATOM 2122 C CA . ILE A 1 270 ? -15.179 4.940 8.891 1.00 88.69 270 ILE A CA 1
ATOM 2123 C C . ILE A 1 270 ? -14.438 6.269 8.822 1.00 88.69 270 ILE A C 1
ATOM 2125 O O . ILE A 1 270 ? -15.007 7.280 8.420 1.00 88.69 270 ILE A O 1
ATOM 2129 N N . MET A 1 271 ? -13.172 6.255 9.220 1.00 89.12 271 MET A N 1
ATOM 2130 C CA . MET A 1 271 ? -12.261 7.383 9.118 1.00 89.12 271 MET A CA 1
ATOM 2131 C C . MET A 1 271 ? -11.154 7.022 8.133 1.00 89.12 271 MET A C 1
ATOM 2133 O O . MET A 1 271 ? -10.339 6.141 8.404 1.00 89.12 271 MET A O 1
ATOM 2137 N N . PHE A 1 272 ? -11.113 7.711 6.996 1.00 87.62 272 PHE A N 1
ATOM 2138 C CA . PHE A 1 272 ? -9.997 7.624 6.059 1.00 87.62 272 PHE A CA 1
ATOM 2139 C C . PHE A 1 272 ? -8.895 8.575 6.529 1.00 87.62 272 PHE A C 1
ATOM 2141 O O . PHE A 1 272 ? -9.004 9.790 6.385 1.00 87.62 272 PHE A O 1
ATOM 2148 N N . ALA A 1 273 ? -7.856 8.019 7.149 1.00 84.00 273 ALA A N 1
ATOM 2149 C CA . ALA A 1 273 ? -6.716 8.777 7.646 1.00 84.00 273 ALA A CA 1
ATOM 2150 C C . ALA A 1 273 ? -5.623 8.794 6.574 1.00 84.00 273 ALA A C 1
ATOM 2152 O O . ALA A 1 273 ? -4.735 7.935 6.547 1.00 84.00 273 ALA A O 1
ATOM 2153 N N . ASP A 1 274 ? -5.731 9.760 5.664 1.00 76.00 274 ASP A N 1
ATOM 2154 C CA . ASP A 1 274 ? -4.726 9.995 4.637 1.00 76.00 274 ASP A CA 1
ATOM 2155 C C . ASP A 1 274 ? -3.484 10.680 5.228 1.00 76.00 274 ASP A C 1
ATOM 2157 O O . ASP A 1 274 ? -3.579 11.631 6.004 1.00 76.00 274 ASP A O 1
ATOM 2161 N N . MET A 1 275 ? -2.307 10.181 4.855 1.00 66.00 275 MET A N 1
ATOM 2162 C CA . MET A 1 275 ? -1.015 10.739 5.257 1.00 66.00 275 MET A CA 1
ATOM 2163 C C . MET A 1 275 ? -0.416 11.666 4.186 1.00 66.00 275 MET A C 1
ATOM 2165 O O . MET A 1 275 ? 0.634 12.275 4.427 1.00 66.00 275 MET A O 1
ATOM 2169 N N . CYS A 1 276 ? -1.042 11.779 3.007 1.00 62.34 276 CYS A N 1
ATOM 2170 C CA . CYS A 1 276 ? -0.639 12.750 1.994 1.00 62.34 276 CYS A CA 1
ATOM 2171 C C . CYS A 1 276 ? -0.987 14.173 2.436 1.00 62.34 276 CYS A C 1
ATOM 2173 O O . CYS A 1 276 ? -2.046 14.438 2.997 1.00 62.34 276 CYS A O 1
ATOM 2175 N N . LYS A 1 277 ? -0.076 15.115 2.169 1.00 52.31 277 LYS A N 1
ATOM 2176 C CA . LYS A 1 277 ? -0.195 16.496 2.657 1.00 52.31 277 LYS A CA 1
ATOM 2177 C C . LYS A 1 277 ? -1.279 17.324 1.958 1.00 52.31 277 LYS A C 1
ATOM 2179 O O . LYS A 1 277 ? -1.594 18.395 2.457 1.00 52.31 277 LYS A O 1
ATOM 2184 N N . GLU A 1 278 ? -1.854 16.864 0.849 1.00 51.22 278 GLU A N 1
ATOM 2185 C CA . GLU A 1 278 ? -2.777 17.669 0.042 1.00 51.22 278 GLU A CA 1
ATOM 2186 C C . GLU A 1 278 ? -3.766 16.773 -0.716 1.00 51.22 278 GLU A C 1
ATOM 2188 O O . GLU A 1 278 ? -3.391 16.239 -1.751 1.00 51.22 278 GLU A O 1
ATOM 2193 N N . MET A 1 279 ? -4.984 16.596 -0.176 1.00 42.03 279 MET A N 1
ATOM 2194 C CA . MET A 1 279 ? -6.294 16.254 -0.796 1.00 42.03 279 MET A CA 1
ATOM 2195 C C . MET A 1 279 ? -6.416 15.261 -1.984 1.00 42.03 279 MET A C 1
ATOM 2197 O O . MET A 1 279 ? -7.535 14.980 -2.408 1.00 42.03 279 MET A O 1
ATOM 2201 N N . ASN A 1 280 ? -5.344 14.656 -2.481 1.00 48.53 280 ASN A N 1
ATOM 2202 C CA . ASN A 1 280 ? -5.306 13.758 -3.636 1.00 48.53 280 ASN A CA 1
ATOM 2203 C C . ASN A 1 280 ? -5.451 12.284 -3.227 1.00 48.53 280 ASN A C 1
ATOM 2205 O O . ASN A 1 280 ? -5.009 11.390 -3.949 1.00 48.53 280 ASN A O 1
ATOM 2209 N N . ALA A 1 281 ? -6.061 12.014 -2.068 1.00 52.19 281 ALA A N 1
ATOM 2210 C CA . ALA A 1 281 ? -6.333 10.656 -1.625 1.00 52.19 281 ALA A CA 1
ATOM 2211 C C . ALA A 1 281 ? -7.372 10.010 -2.557 1.00 52.19 281 ALA A C 1
ATOM 2213 O O . ALA A 1 281 ? -8.513 10.481 -2.609 1.00 52.19 281 ALA A O 1
ATOM 2214 N N . PRO A 1 282 ? -7.066 8.879 -3.215 1.00 52.97 282 PRO A N 1
ATOM 2215 C CA . PRO A 1 282 ? -8.067 8.132 -3.979 1.00 52.97 282 PRO A CA 1
ATOM 2216 C C . PRO A 1 282 ? -9.230 7.629 -3.101 1.00 52.97 282 PRO A C 1
ATOM 2218 O O . PRO A 1 282 ? -10.309 7.324 -3.609 1.00 52.97 282 PRO A O 1
ATOM 2221 N N . LEU A 1 283 ? -9.033 7.590 -1.777 1.00 54.84 283 LEU A N 1
ATOM 2222 C CA . LEU A 1 283 ? -10.036 7.205 -0.783 1.00 54.84 283 LEU A CA 1
ATOM 2223 C C . LEU A 1 283 ? -11.056 8.311 -0.461 1.00 54.84 283 LEU A C 1
ATOM 2225 O O . LEU A 1 283 ? -12.109 8.000 0.089 1.00 54.84 283 LEU A O 1
ATOM 2229 N N . ASN A 1 284 ? -10.813 9.569 -0.849 1.00 54.16 284 ASN A N 1
ATOM 2230 C CA . ASN A 1 284 ? -11.759 10.666 -0.597 1.00 54.16 284 ASN A CA 1
ATOM 2231 C C . ASN A 1 284 ? -13.097 10.477 -1.332 1.00 54.16 284 ASN A C 1
ATOM 2233 O O . ASN A 1 284 ? -14.111 11.000 -0.891 1.00 54.16 284 ASN A O 1
ATOM 2237 N N . ASN A 1 285 ? -13.131 9.668 -2.397 1.00 52.81 285 ASN A N 1
ATOM 2238 C CA . ASN A 1 285 ? -14.357 9.350 -3.138 1.00 52.81 285 ASN A CA 1
ATOM 2239 C C . ASN A 1 285 ? -15.319 8.400 -2.388 1.00 52.81 285 ASN A C 1
ATOM 2241 O O . ASN A 1 285 ? -16.370 8.057 -2.927 1.00 52.81 285 ASN A O 1
ATOM 2245 N N . PHE A 1 286 ? -14.944 7.905 -1.201 1.00 47.69 286 PHE A N 1
ATOM 2246 C CA . PHE A 1 286 ? -15.747 6.967 -0.405 1.00 47.69 286 PHE A CA 1
ATOM 2247 C C . PHE A 1 286 ? -16.517 7.608 0.760 1.00 47.69 286 PHE A C 1
ATOM 2249 O O . PHE A 1 286 ? -17.373 6.926 1.335 1.00 47.69 286 PHE A O 1
ATOM 2256 N N . ALA A 1 287 ? -16.189 8.851 1.125 1.00 44.03 287 ALA A N 1
ATOM 2257 C CA . ALA A 1 287 ? -16.891 9.629 2.147 1.00 44.03 287 ALA A CA 1
ATOM 2258 C C . ALA A 1 287 ? -18.109 10.339 1.540 1.00 44.03 287 ALA A C 1
ATOM 2260 O O . ALA A 1 287 ? -19.162 10.349 2.216 1.00 44.03 287 ALA A O 1
#

InterPro domains:
  IPR029061 Thiamin diphosphate-binding fold [SSF52518] (1-87)

Organism: Reticulomyxa filosa (NCBI:txid46433)